Protein AF-A0A7S2R9B8-F1 (afdb_monomer_lite)

Radius of gyration: 25.57 Å; chains: 1; bounding box: 98×62×63 Å

Organism: NCBI:txid49252

pLDDT: mean 70.14, std 19.94, range [33.38, 93.38]

Structure (mmCIF, N/CA/C/O backbone):
data_AF-A0A7S2R9B8-F1
#
_entry.id   AF-A0A7S2R9B8-F1
#
loop_
_atom_site.group_PDB
_atom_site.id
_atom_site.type_symbol
_atom_site.label_atom_id
_atom_site.label_alt_id
_atom_site.label_comp_id
_atom_site.label_asym_id
_atom_site.label_entity_id
_atom_site.label_seq_id
_atom_site.pdbx_PDB_ins_code
_atom_site.Cartn_x
_atom_site.Cartn_y
_atom_site.Cartn_z
_atom_site.occupancy
_atom_site.B_iso_or_equiv
_atom_site.auth_seq_id
_atom_site.auth_comp_id
_atom_site.auth_asym_id
_atom_site.auth_atom_id
_atom_site.pdbx_PDB_model_num
ATOM 1 N N . GLU A 1 1 ? -7.872 -47.384 -46.052 1.00 33.97 1 GLU A N 1
ATOM 2 C CA . GLU A 1 1 ? -6.858 -47.941 -45.135 1.00 33.97 1 GLU A CA 1
ATOM 3 C C . GLU A 1 1 ? -5.910 -46.809 -44.780 1.00 33.97 1 GLU A C 1
ATOM 5 O O . GLU A 1 1 ? -5.347 -46.249 -45.705 1.00 33.97 1 GLU A O 1
ATOM 10 N N . GLU A 1 2 ? -5.714 -46.298 -43.572 1.00 36.88 2 GLU A N 1
ATOM 11 C CA . GLU A 1 2 ? -6.204 -46.476 -42.194 1.00 36.88 2 GLU A CA 1
ATOM 12 C C . GLU A 1 2 ? -5.616 -45.232 -41.459 1.00 36.88 2 GLU A C 1
ATOM 14 O O . GLU A 1 2 ? -4.462 -44.885 -41.742 1.00 36.88 2 GLU A O 1
ATOM 19 N N . PRO A 1 3 ? -6.343 -44.482 -40.609 1.00 44.16 3 PRO A N 1
ATOM 20 C CA . PRO A 1 3 ? -5.787 -43.308 -39.930 1.00 44.16 3 PRO A CA 1
ATOM 21 C C . PRO A 1 3 ? -4.974 -43.703 -38.684 1.00 44.16 3 PRO A C 1
ATOM 23 O O . PRO A 1 3 ? -5.484 -44.327 -37.761 1.00 44.16 3 PRO A O 1
ATOM 26 N N . SER A 1 4 ? -3.704 -43.290 -38.638 1.00 37.56 4 SER A N 1
ATOM 27 C CA . SER A 1 4 ? -2.789 -43.515 -37.509 1.00 37.56 4 SER A CA 1
ATOM 28 C C . SER A 1 4 ? -3.208 -42.713 -36.270 1.00 37.56 4 SER A C 1
ATOM 30 O O . SER A 1 4 ? -3.090 -41.486 -36.233 1.00 37.56 4 SER A O 1
ATOM 32 N N . ALA A 1 5 ? -3.697 -43.416 -35.249 1.00 40.72 5 ALA A N 1
ATOM 33 C CA . ALA A 1 5 ? -3.977 -42.880 -33.925 1.00 40.72 5 ALA A CA 1
ATOM 34 C C . ALA A 1 5 ? -2.685 -42.814 -33.091 1.00 40.72 5 ALA A C 1
ATOM 36 O O . ALA A 1 5 ? -2.194 -43.830 -32.600 1.00 40.72 5 ALA A O 1
ATOM 37 N N . LEU A 1 6 ? -2.148 -41.610 -32.885 1.00 37.75 6 LEU A N 1
ATOM 38 C CA . LEU A 1 6 ? -1.156 -41.355 -31.839 1.00 37.75 6 LEU A CA 1
ATOM 39 C C . LEU A 1 6 ? -1.891 -41.010 -30.540 1.00 37.75 6 LEU A C 1
ATOM 41 O O . LEU A 1 6 ? -2.314 -39.876 -30.324 1.00 37.75 6 LEU A O 1
ATOM 45 N N . ALA A 1 7 ? -2.059 -42.014 -29.682 1.00 39.62 7 ALA A N 1
ATOM 46 C CA . ALA A 1 7 ? -2.488 -41.824 -28.305 1.00 39.62 7 ALA A CA 1
ATOM 47 C C . ALA A 1 7 ? -1.345 -41.178 -27.504 1.00 39.62 7 ALA A C 1
ATOM 49 O O . ALA A 1 7 ? -0.361 -41.832 -27.158 1.00 39.62 7 ALA A O 1
ATOM 50 N N . THR A 1 8 ? -1.464 -39.882 -27.220 1.00 44.00 8 THR A N 1
ATOM 51 C CA . THR A 1 8 ? -0.590 -39.173 -26.279 1.00 44.00 8 THR A CA 1
ATOM 52 C C . THR A 1 8 ? -0.839 -39.719 -24.874 1.00 44.00 8 THR A C 1
ATOM 54 O O . THR A 1 8 ? -1.855 -39.410 -24.253 1.00 44.00 8 THR A O 1
ATOM 57 N N . ALA A 1 9 ? 0.080 -40.545 -24.371 1.00 49.44 9 ALA A N 1
ATOM 58 C CA . ALA A 1 9 ? 0.114 -40.924 -22.964 1.00 49.44 9 ALA A CA 1
ATOM 59 C C . ALA A 1 9 ? 0.357 -39.659 -22.123 1.00 49.44 9 ALA A C 1
ATOM 61 O O . ALA A 1 9 ? 1.429 -39.058 -22.188 1.00 49.44 9 ALA A O 1
ATOM 62 N N . LEU A 1 10 ? -0.667 -39.216 -21.392 1.00 48.12 10 LEU A N 1
ATOM 63 C CA . LEU A 1 10 ? -0.585 -38.072 -20.487 1.00 48.12 10 LEU A CA 1
ATOM 64 C C . LEU A 1 10 ? 0.164 -38.468 -19.208 1.00 48.12 10 LEU A C 1
ATOM 66 O O . LEU A 1 10 ? -0.043 -39.551 -18.664 1.00 48.12 10 LEU A O 1
ATOM 70 N N . ASP A 1 11 ? 1.034 -37.567 -18.755 1.00 52.72 11 ASP A N 1
ATOM 71 C CA . ASP A 1 11 ? 1.891 -37.699 -17.576 1.00 52.72 11 ASP A CA 1
ATOM 72 C C . ASP A 1 11 ? 1.055 -38.040 -16.318 1.00 52.72 11 ASP A C 1
ATOM 74 O O . ASP A 1 11 ? 0.075 -37.336 -16.038 1.00 52.72 11 ASP A O 1
ATOM 78 N N . PRO A 1 12 ? 1.390 -39.088 -15.536 1.00 51.16 12 PRO A N 1
ATOM 79 C CA . PRO A 1 12 ? 0.648 -39.461 -14.325 1.00 51.16 12 PRO A CA 1
ATOM 80 C C . PRO A 1 12 ? 0.517 -38.316 -13.307 1.00 51.16 12 PRO A C 1
ATOM 82 O O . PRO A 1 12 ? -0.433 -38.298 -12.524 1.00 51.16 12 PRO A O 1
ATOM 85 N N . TYR A 1 13 ? 1.410 -37.321 -13.349 1.00 43.97 13 TYR A N 1
ATOM 86 C CA . TYR A 1 13 ? 1.326 -36.127 -12.505 1.00 43.97 13 TYR A CA 1
ATOM 87 C C . TYR A 1 13 ? 0.184 -35.177 -12.913 1.00 43.97 13 TYR A C 1
ATOM 89 O O . TYR A 1 13 ? -0.480 -34.591 -12.057 1.00 43.97 13 TYR A O 1
ATOM 97 N N . LEU A 1 14 ? -0.100 -35.063 -14.216 1.00 49.91 14 LEU A N 1
ATOM 98 C CA . LEU A 1 14 ? -1.241 -34.297 -14.728 1.00 49.91 14 LEU A CA 1
ATOM 99 C C . LEU A 1 14 ? -2.567 -35.009 -14.456 1.00 49.91 14 LEU A C 1
ATOM 101 O O . LEU A 1 14 ? -3.568 -34.341 -14.202 1.00 49.91 14 LEU A O 1
ATOM 105 N N . LEU A 1 15 ? -2.579 -36.347 -14.463 1.00 52.44 15 LEU A N 1
ATOM 106 C CA . LEU A 1 15 ? -3.762 -37.115 -14.071 1.00 52.44 15 LEU A CA 1
ATOM 107 C C . LEU A 1 15 ? -4.088 -36.914 -12.587 1.00 52.44 15 LEU A C 1
ATOM 109 O O . LEU A 1 15 ? -5.237 -36.635 -12.261 1.00 52.44 15 LEU A O 1
ATOM 113 N N . ALA A 1 16 ? -3.077 -36.961 -11.714 1.00 51.00 16 ALA A N 1
ATOM 114 C CA . ALA A 1 16 ? -3.242 -36.707 -10.283 1.00 51.00 16 ALA A CA 1
ATOM 115 C C . ALA A 1 16 ? -3.701 -35.266 -9.995 1.00 51.00 16 ALA A C 1
ATOM 117 O O . ALA A 1 16 ? -4.571 -35.051 -9.154 1.00 51.00 16 ALA A O 1
ATOM 118 N N . ALA A 1 17 ? -3.180 -34.274 -10.728 1.00 47.19 17 ALA A N 1
ATOM 119 C CA . ALA A 1 17 ? -3.648 -32.890 -10.639 1.00 47.19 17 ALA A CA 1
ATOM 120 C C . ALA A 1 17 ? -5.097 -32.733 -11.139 1.00 47.19 17 ALA A C 1
ATOM 122 O O . ALA A 1 17 ? -5.887 -32.013 -10.528 1.00 47.19 17 ALA A O 1
ATOM 123 N N . ALA A 1 18 ? -5.471 -33.435 -12.214 1.00 50.72 18 ALA A N 1
ATOM 124 C CA . ALA A 1 18 ? -6.831 -33.426 -12.746 1.00 50.72 18 ALA A CA 1
ATOM 125 C C . ALA A 1 18 ? -7.829 -34.170 -11.842 1.00 50.72 18 ALA A C 1
ATOM 127 O O . ALA A 1 18 ? -8.978 -33.748 -11.741 1.00 50.72 18 ALA A O 1
ATOM 128 N N . GLU A 1 19 ? -7.418 -35.253 -11.180 1.00 48.41 19 GLU A N 1
ATOM 129 C CA . GLU A 1 19 ? -8.225 -35.951 -10.174 1.00 48.41 19 GLU A CA 1
ATOM 130 C C . GLU A 1 19 ? -8.352 -35.143 -8.888 1.00 48.41 19 GLU A C 1
ATOM 132 O O . GLU A 1 19 ? -9.447 -35.074 -8.340 1.00 48.41 19 GLU A O 1
ATOM 137 N N . TYR A 1 20 ? -7.291 -34.462 -8.446 1.00 42.34 20 TYR A N 1
ATOM 138 C CA . TYR A 1 20 ? -7.367 -33.527 -7.326 1.00 42.34 20 TYR A CA 1
ATOM 139 C C . TYR A 1 20 ? -8.340 -32.385 -7.634 1.00 42.34 20 TYR A C 1
ATOM 141 O O . TYR A 1 20 ? -9.259 -32.149 -6.856 1.00 42.34 20 TYR A O 1
ATOM 149 N N . ALA A 1 21 ? -8.221 -31.760 -8.811 1.00 47.19 21 ALA A N 1
ATOM 150 C CA . ALA A 1 21 ? -9.133 -30.709 -9.259 1.00 47.19 21 ALA A CA 1
ATOM 151 C C . ALA A 1 21 ? -10.590 -31.196 -9.355 1.00 47.19 21 ALA A C 1
ATOM 153 O O . ALA A 1 21 ? -11.501 -30.480 -8.947 1.00 47.19 21 ALA A O 1
ATOM 154 N N . ARG A 1 22 ? -10.826 -32.427 -9.836 1.00 48.78 22 ARG A N 1
ATOM 155 C CA . ARG A 1 22 ? -12.167 -33.041 -9.861 1.00 48.78 22 ARG A CA 1
ATOM 156 C C . ARG A 1 22 ? -12.680 -33.385 -8.463 1.00 48.78 22 ARG A C 1
ATOM 158 O O . ARG A 1 22 ? -13.858 -33.185 -8.196 1.00 48.78 22 ARG A O 1
ATOM 165 N N . SER A 1 23 ? -11.810 -33.851 -7.568 1.00 40.06 23 SER A N 1
ATOM 166 C CA . SER A 1 23 ? -12.153 -34.179 -6.181 1.00 40.06 23 SER A CA 1
ATOM 167 C C . SER A 1 23 ? -12.480 -32.934 -5.356 1.00 40.06 23 SER A C 1
ATOM 169 O O . SER A 1 23 ? -13.306 -33.019 -4.452 1.00 40.06 23 SER A O 1
ATOM 171 N N . THR A 1 24 ? -11.858 -31.788 -5.646 1.00 43.09 24 THR A N 1
ATOM 172 C CA . THR A 1 24 ? -12.173 -30.504 -5.001 1.00 43.09 24 THR A CA 1
ATOM 173 C C . THR A 1 24 ? -13.332 -29.766 -5.670 1.00 43.09 24 THR A C 1
ATOM 175 O O . THR A 1 24 ? -13.845 -28.812 -5.097 1.00 43.09 24 THR A O 1
ATOM 178 N N . ALA A 1 25 ? -13.766 -30.200 -6.859 1.00 40.97 25 ALA A N 1
ATOM 179 C CA . ALA A 1 25 ? -14.880 -29.614 -7.608 1.00 40.97 25 ALA A CA 1
ATOM 180 C C . ALA A 1 25 ? -16.252 -30.231 -7.265 1.00 40.97 25 ALA A C 1
ATOM 182 O O . ALA A 1 25 ? -17.217 -30.047 -8.009 1.00 40.97 25 ALA A O 1
ATOM 183 N N . HIS A 1 26 ? -16.374 -30.946 -6.142 1.00 37.81 26 HIS A N 1
ATOM 184 C CA . HIS A 1 26 ? -17.685 -31.272 -5.584 1.00 37.81 26 HIS A CA 1
ATOM 185 C C . HIS A 1 26 ? -18.292 -30.016 -4.946 1.00 37.81 26 HIS A C 1
ATOM 187 O O . HIS A 1 26 ? -18.062 -29.687 -3.785 1.00 37.81 26 HIS A O 1
ATOM 193 N N . PHE A 1 27 ? -19.058 -29.291 -5.760 1.00 42.03 27 PHE A N 1
ATOM 194 C CA . PHE A 1 27 ? -19.924 -28.203 -5.332 1.00 42.03 27 PHE A CA 1
ATOM 195 C C . PHE A 1 27 ? -21.157 -28.793 -4.628 1.00 42.03 27 PHE A C 1
ATOM 197 O O . PHE A 1 27 ? -22.172 -29.073 -5.261 1.00 42.03 27 PHE A O 1
ATOM 204 N N . ASP A 1 28 ? -21.079 -28.974 -3.308 1.00 49.19 28 ASP A N 1
ATOM 205 C CA . ASP A 1 28 ? -22.195 -29.439 -2.461 1.00 49.19 28 ASP A CA 1
ATOM 206 C C . ASP A 1 28 ? -23.286 -28.364 -2.242 1.00 49.19 28 ASP A C 1
ATOM 208 O O . ASP A 1 28 ? -24.078 -28.439 -1.301 1.00 49.19 28 ASP A O 1
ATOM 212 N N . GLY A 1 29 ? -23.332 -27.315 -3.075 1.00 49.03 29 GLY A N 1
ATOM 213 C CA . GLY A 1 29 ? -24.360 -26.265 -3.026 1.00 49.03 29 GLY A CA 1
ATOM 214 C C . GLY A 1 29 ? -24.472 -25.528 -1.687 1.00 49.03 29 GLY A C 1
ATOM 215 O O . GLY A 1 29 ? -25.411 -24.766 -1.473 1.00 49.0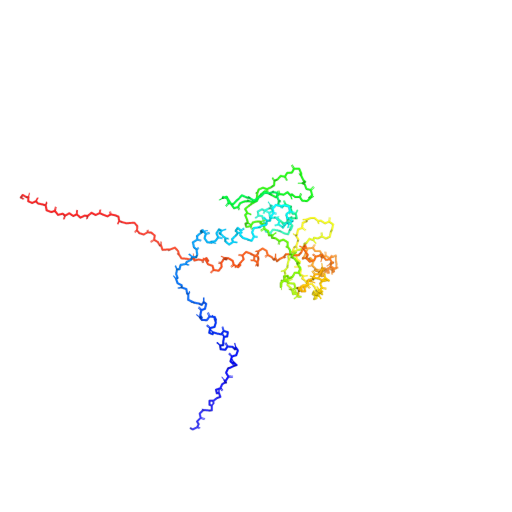3 29 GLY A O 1
ATOM 216 N N . THR A 1 30 ? -23.532 -25.741 -0.765 1.00 44.38 30 THR A N 1
ATOM 217 C CA . THR A 1 30 ? -23.515 -25.091 0.539 1.00 44.38 30 THR A CA 1
ATOM 218 C C . THR A 1 30 ? -22.378 -24.088 0.533 1.00 44.38 30 THR A C 1
ATOM 220 O O . THR A 1 30 ? -21.267 -24.377 0.977 1.00 44.38 30 THR A O 1
ATOM 223 N N . ALA A 1 31 ? -22.658 -22.890 0.015 1.00 43.59 31 ALA A N 1
ATOM 224 C CA . ALA A 1 31 ? -21.810 -21.736 0.272 1.00 43.59 31 ALA A CA 1
ATOM 225 C C . ALA A 1 31 ? -21.518 -21.696 1.787 1.00 43.59 31 ALA A C 1
ATOM 227 O O . ALA A 1 31 ? -22.459 -21.804 2.589 1.00 43.59 31 ALA A O 1
ATOM 228 N N . PRO A 1 32 ? -20.246 -21.610 2.219 1.00 45.34 32 PRO A N 1
ATOM 229 C CA . PRO A 1 32 ? -19.920 -21.613 3.634 1.00 45.34 32 PRO A CA 1
ATOM 230 C C . PRO A 1 32 ? -20.699 -20.490 4.311 1.00 45.34 32 PRO A C 1
ATOM 232 O O . PRO A 1 32 ? -20.679 -19.344 3.857 1.00 45.34 32 PRO A O 1
ATOM 235 N N . SER A 1 33 ? -21.413 -20.825 5.388 1.00 45.91 33 SER A N 1
ATOM 236 C CA . SER A 1 33 ? -22.281 -19.868 6.071 1.00 45.91 33 SER A CA 1
ATOM 237 C C . SER A 1 33 ? -21.512 -18.590 6.419 1.00 45.91 33 SER A C 1
ATOM 239 O O . SER A 1 33 ? -20.303 -18.625 6.678 1.00 45.91 33 SER A O 1
ATOM 241 N N . ALA A 1 34 ? -22.206 -17.450 6.482 1.00 50.09 34 ALA A N 1
ATOM 242 C CA . ALA A 1 34 ? -21.606 -16.167 6.861 1.00 50.09 34 ALA A CA 1
ATOM 243 C C . ALA A 1 34 ? -20.774 -16.259 8.157 1.00 50.09 34 ALA A C 1
ATOM 245 O O . ALA A 1 34 ? -19.791 -15.545 8.312 1.00 50.09 34 ALA A O 1
ATOM 246 N N . VAL A 1 35 ? -21.110 -17.200 9.049 1.00 44.41 35 VAL A N 1
ATOM 247 C CA . VAL A 1 35 ? -20.379 -17.520 10.282 1.00 44.41 35 VAL A CA 1
ATOM 248 C C . VAL A 1 35 ? -19.013 -18.169 10.011 1.00 44.41 35 VAL A C 1
ATOM 250 O O . VAL A 1 35 ? -18.031 -17.823 10.667 1.00 44.41 35 VAL A O 1
ATOM 253 N N . ILE A 1 36 ? -18.911 -19.083 9.041 1.00 44.97 36 ILE A N 1
ATOM 254 C CA . ILE A 1 36 ? -17.644 -19.711 8.629 1.00 44.97 36 ILE A CA 1
ATOM 255 C C . ILE A 1 36 ? -16.758 -18.690 7.902 1.00 44.97 36 ILE A C 1
ATOM 257 O O . ILE A 1 36 ? -15.561 -18.622 8.195 1.00 44.97 36 ILE A O 1
ATOM 261 N N . ARG A 1 37 ? -17.348 -17.838 7.046 1.00 49.44 37 ARG A N 1
ATOM 262 C CA . ARG A 1 37 ? -16.651 -16.699 6.416 1.00 49.44 37 ARG A CA 1
ATOM 263 C C . ARG A 1 37 ? -16.130 -15.713 7.477 1.00 49.44 37 ARG A C 1
ATOM 265 O O . ARG A 1 37 ? -14.934 -15.424 7.485 1.00 49.44 37 ARG A O 1
ATOM 272 N N . LYS A 1 38 ? -16.956 -15.335 8.468 1.00 48.34 38 LYS A N 1
ATOM 273 C CA . LYS A 1 38 ? -16.551 -14.539 9.653 1.00 48.34 38 LYS A CA 1
ATOM 274 C C . LYS A 1 38 ? -15.370 -15.165 10.399 1.00 48.34 38 LYS A C 1
ATOM 276 O O . LYS A 1 38 ? -14.432 -14.475 10.786 1.00 48.34 38 LYS A O 1
ATOM 281 N N . ARG A 1 39 ? -15.392 -16.490 10.582 1.00 45.03 39 ARG A N 1
ATOM 282 C CA . ARG A 1 39 ? -14.380 -17.234 11.350 1.00 45.03 39 ARG A CA 1
ATOM 283 C C . ARG A 1 39 ? -13.046 -17.397 10.615 1.00 45.03 39 ARG A C 1
ATOM 285 O O . ARG A 1 39 ? -12.018 -17.544 11.276 1.00 45.03 39 ARG A O 1
ATOM 292 N N . ARG A 1 40 ? -13.029 -17.401 9.276 1.00 48.59 40 ARG A N 1
ATOM 293 C CA . ARG A 1 40 ? -11.776 -17.353 8.496 1.00 48.59 40 ARG A CA 1
ATOM 294 C C . ARG A 1 40 ? -11.202 -15.937 8.468 1.00 48.59 40 ARG A C 1
ATOM 296 O O . ARG A 1 40 ? -10.020 -15.775 8.758 1.00 48.59 40 ARG A O 1
ATOM 303 N N . ARG A 1 41 ? -12.049 -14.922 8.268 1.00 53.84 41 ARG A N 1
ATOM 304 C CA . ARG A 1 41 ? -11.658 -13.502 8.306 1.00 53.84 41 ARG A CA 1
ATOM 305 C C . ARG A 1 41 ? -11.077 -13.097 9.662 1.00 53.84 41 ARG A C 1
ATOM 307 O O . ARG A 1 41 ? -10.028 -12.466 9.714 1.00 53.84 41 ARG A O 1
ATOM 314 N N . SER A 1 42 ? -11.657 -13.573 10.767 1.00 50.34 42 SER A N 1
ATOM 315 C CA . SER A 1 42 ? -11.132 -13.319 12.116 1.00 50.34 42 SER A CA 1
ATOM 316 C C . SER A 1 42 ? -9.795 -14.009 12.412 1.00 50.34 42 SER A C 1
ATOM 318 O O . SER A 1 42 ? -9.067 -13.565 13.294 1.00 50.34 42 SER A O 1
ATOM 320 N N . LYS A 1 43 ? -9.469 -15.116 11.729 1.00 47.41 43 LYS A N 1
ATOM 321 C CA . LYS A 1 43 ? -8.186 -15.822 11.914 1.00 47.41 43 LYS A CA 1
ATOM 322 C C . LYS A 1 43 ? -7.028 -15.112 11.214 1.00 47.41 43 LYS A C 1
ATOM 324 O O . LYS A 1 43 ? -5.899 -15.210 11.689 1.00 47.41 43 LYS A O 1
ATOM 329 N N . ASN A 1 44 ? -7.324 -14.385 10.140 1.00 58.78 44 ASN A N 1
ATOM 330 C CA . ASN A 1 44 ? -6.342 -13.634 9.360 1.00 58.78 44 ASN A CA 1
ATOM 331 C C . ASN A 1 44 ? -6.381 -12.128 9.666 1.00 58.78 44 ASN A C 1
ATOM 333 O O . ASN A 1 44 ? -5.629 -11.367 9.062 1.00 58.78 44 ASN A O 1
ATOM 337 N N . ALA A 1 45 ? -7.231 -11.716 10.610 1.00 67.75 45 ALA A N 1
ATOM 338 C CA . ALA A 1 45 ? -7.365 -10.347 11.070 1.00 67.75 45 ALA A CA 1
ATOM 339 C C . ALA A 1 45 ? -6.029 -9.798 11.590 1.00 67.75 45 ALA A C 1
ATOM 341 O O . ALA A 1 45 ? -5.349 -10.444 12.392 1.00 67.75 45 ALA A O 1
ATOM 342 N N . ALA A 1 46 ? -5.688 -8.582 11.159 1.00 77.12 46 ALA A N 1
ATOM 343 C CA . ALA A 1 46 ? -4.523 -7.865 11.659 1.00 77.12 46 ALA A CA 1
ATOM 344 C C . ALA A 1 46 ? -4.639 -7.629 13.174 1.00 77.12 46 ALA A C 1
ATOM 346 O O . ALA A 1 46 ? -5.720 -7.325 13.695 1.00 77.12 46 ALA A O 1
ATOM 347 N N . ARG A 1 47 ? -3.527 -7.805 13.891 1.00 80.81 47 ARG A N 1
ATOM 348 C CA . ARG A 1 47 ? -3.481 -7.649 15.350 1.00 80.81 47 ARG A CA 1
ATOM 349 C C . ARG A 1 47 ? -3.354 -6.170 15.731 1.00 80.81 47 ARG A C 1
ATOM 351 O O . ARG A 1 47 ? -2.758 -5.406 14.978 1.00 80.81 47 ARG A O 1
ATOM 358 N N . PRO A 1 48 ? -3.841 -5.754 16.914 1.00 84.50 48 PRO A N 1
ATOM 359 C CA . PRO A 1 48 ? -3.509 -4.440 17.456 1.00 84.50 48 PRO A CA 1
ATOM 360 C C . PRO A 1 48 ? -1.986 -4.249 17.539 1.00 84.50 48 PRO A C 1
ATOM 362 O O . PRO A 1 48 ? -1.278 -5.137 18.017 1.00 84.50 48 PRO A O 1
ATOM 365 N N . GLY A 1 49 ? -1.496 -3.108 17.062 1.00 84.56 49 GLY A N 1
ATOM 366 C CA . GLY A 1 49 ? -0.083 -2.762 16.919 1.00 84.56 49 GLY A CA 1
ATOM 367 C C . GLY A 1 49 ? 0.573 -3.235 15.617 1.00 84.56 49 GLY A C 1
ATOM 368 O O . GLY A 1 49 ? 1.750 -2.953 15.406 1.00 84.56 49 GLY A O 1
ATOM 369 N N . GLU A 1 50 ? -0.139 -3.961 14.751 1.00 89.19 50 GLU A N 1
ATOM 370 C CA . GLU A 1 50 ? 0.376 -4.380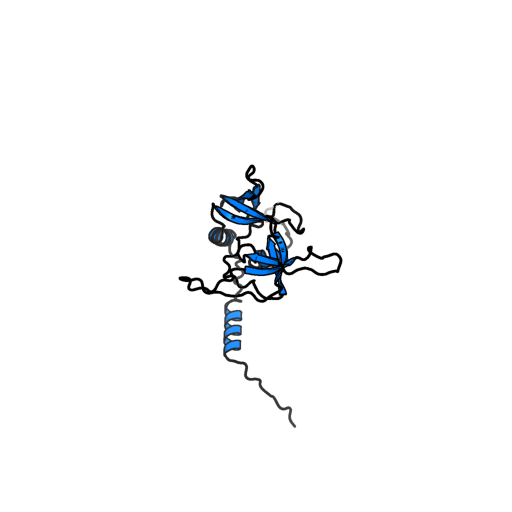 13.444 1.00 89.19 50 GLU A CA 1
ATOM 371 C C . GLU A 1 50 ? 0.245 -3.239 12.426 1.00 89.19 50 GLU A C 1
ATOM 373 O O . GLU A 1 50 ? -0.803 -2.596 12.333 1.00 89.19 50 GLU A O 1
ATOM 378 N N . GLN A 1 51 ? 1.307 -3.001 11.652 1.00 91.69 51 GLN A N 1
ATOM 379 C CA . GLN A 1 51 ? 1.251 -2.098 10.506 1.00 91.69 51 GLN A CA 1
ATOM 380 C C . GLN A 1 51 ? 0.503 -2.773 9.353 1.00 91.69 51 GLN A C 1
ATOM 382 O O . GLN A 1 51 ? 0.708 -3.953 9.054 1.00 91.69 51 GLN A O 1
ATOM 387 N N . VAL A 1 52 ? -0.360 -2.005 8.703 1.00 92.19 52 VAL A N 1
ATOM 388 C CA . VAL A 1 52 ? -1.259 -2.425 7.631 1.00 92.19 52 VAL A CA 1
ATOM 389 C C . VAL A 1 52 ? -1.317 -1.347 6.557 1.00 92.19 52 VAL A C 1
ATOM 391 O O . VAL A 1 52 ? -1.030 -0.178 6.810 1.00 92.19 52 VAL A O 1
ATOM 394 N N . ALA A 1 53 ? -1.721 -1.737 5.355 1.00 92.38 53 ALA A N 1
ATOM 395 C CA . ALA A 1 53 ? -2.149 -0.793 4.338 1.00 92.38 53 ALA A CA 1
ATOM 396 C C . ALA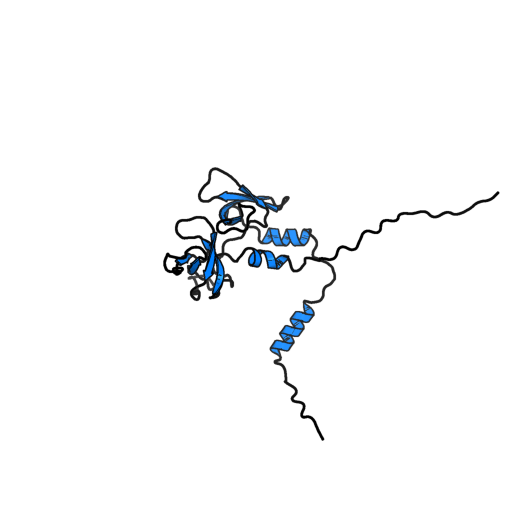 A 1 53 ? -3.653 -0.539 4.494 1.00 92.38 53 ALA A C 1
ATOM 398 O O . ALA A 1 53 ? -4.448 -1.482 4.526 1.00 92.38 53 ALA A O 1
ATOM 399 N N . ALA A 1 54 ? -4.042 0.727 4.592 1.00 91.50 54 ALA A N 1
ATOM 400 C CA . ALA A 1 54 ? -5.408 1.157 4.858 1.00 91.50 54 ALA A CA 1
ATOM 401 C C . ALA A 1 54 ? -5.944 2.035 3.720 1.00 91.50 54 ALA A C 1
ATOM 403 O O . ALA A 1 54 ? -5.324 3.036 3.367 1.00 91.50 54 ALA A O 1
ATOM 404 N N . LYS A 1 55 ? -7.110 1.692 3.160 1.00 89.38 55 LYS A N 1
ATOM 405 C CA . LYS A 1 55 ? -7.780 2.479 2.113 1.00 89.38 55 LYS A CA 1
ATOM 406 C C . LYS A 1 55 ? -8.630 3.586 2.737 1.00 89.38 55 LYS A C 1
ATOM 408 O O . LYS A 1 55 ? -9.712 3.313 3.264 1.00 89.38 55 LYS A O 1
ATOM 413 N N . VAL A 1 56 ? -8.146 4.827 2.678 1.00 83.62 56 VAL A N 1
ATOM 414 C CA . VAL A 1 56 ? -8.791 5.988 3.326 1.00 83.62 56 VAL A CA 1
ATOM 415 C C . VAL A 1 56 ? -9.723 6.735 2.375 1.00 83.62 56 VAL A C 1
ATOM 417 O O . VAL A 1 56 ? -10.747 7.273 2.803 1.00 83.62 56 VAL A O 1
ATOM 420 N N . THR A 1 57 ? -9.431 6.730 1.077 1.00 76.38 57 THR A N 1
ATOM 421 C CA . THR A 1 57 ? -10.304 7.326 0.061 1.00 76.38 57 THR A CA 1
ATOM 422 C C . THR A 1 57 ? -11.290 6.296 -0.494 1.00 76.38 57 THR A C 1
ATOM 424 O O . THR A 1 57 ? -11.069 5.084 -0.483 1.00 76.38 57 THR A O 1
ATOM 427 N N . ARG A 1 58 ? -12.432 6.780 -0.994 1.00 66.75 58 ARG A N 1
ATOM 428 C CA . ARG A 1 58 ? -13.396 5.930 -1.717 1.00 66.75 58 ARG A CA 1
ATOM 429 C C . ARG A 1 58 ? -12.998 5.696 -3.172 1.00 66.75 58 ARG A C 1
ATOM 431 O O . ARG A 1 58 ? -13.564 4.815 -3.813 1.00 66.75 58 ARG A O 1
ATOM 438 N N . THR A 1 59 ? -12.066 6.487 -3.689 1.00 68.69 59 THR A N 1
ATOM 439 C CA . THR A 1 59 ? -11.558 6.358 -5.050 1.00 68.69 59 THR A CA 1
ATOM 440 C C . THR A 1 59 ? -10.547 5.214 -5.135 1.00 68.69 59 THR A C 1
ATOM 442 O O . THR A 1 59 ? -10.039 4.729 -4.124 1.00 68.69 59 THR A O 1
ATOM 445 N N . ASP A 1 60 ? -10.318 4.703 -6.343 1.00 66.88 60 ASP A N 1
ATOM 446 C CA . ASP A 1 60 ? -9.270 3.705 -6.616 1.00 66.88 60 ASP A CA 1
ATOM 447 C C . ASP A 1 60 ? -8.020 4.366 -7.223 1.00 66.88 60 ASP A C 1
ATOM 449 O O . ASP A 1 60 ? -7.286 3.778 -8.014 1.00 66.88 60 ASP A O 1
ATOM 453 N N . GLU A 1 61 ? -7.808 5.636 -6.877 1.00 70.50 61 GLU A N 1
ATOM 454 C CA . GLU A 1 61 ? -6.698 6.444 -7.373 1.00 70.50 61 GLU A CA 1
ATOM 455 C C . GLU A 1 61 ? -5.370 6.024 -6.726 1.00 70.50 61 GLU A C 1
ATOM 457 O O . GLU A 1 61 ? -5.319 5.424 -5.644 1.00 70.50 61 GLU A O 1
ATOM 462 N N . ASN A 1 62 ? -4.269 6.355 -7.392 1.00 68.25 62 ASN A N 1
ATOM 463 C CA . ASN A 1 62 ? -2.911 6.211 -6.870 1.00 68.25 62 ASN A CA 1
ATOM 464 C C . ASN A 1 62 ? -2.795 7.000 -5.547 1.00 68.25 62 ASN A C 1
ATOM 466 O O . ASN A 1 62 ? -3.242 8.139 -5.473 1.00 68.25 62 ASN A O 1
ATOM 470 N N . GLY A 1 63 ? -2.233 6.399 -4.491 1.00 71.00 63 GLY A N 1
ATOM 471 C CA . GLY A 1 63 ? -2.142 7.046 -3.172 1.00 71.00 63 GLY A CA 1
ATOM 472 C C . GLY A 1 63 ? -3.399 6.933 -2.295 1.00 71.00 63 GLY A C 1
ATOM 473 O O . GLY A 1 63 ? -3.423 7.467 -1.194 1.00 71.00 63 GLY A O 1
ATOM 474 N N . SER A 1 64 ? -4.433 6.199 -2.725 1.00 83.88 64 SER A N 1
ATOM 475 C CA . SER A 1 64 ? -5.645 5.946 -1.913 1.00 83.88 64 SER A CA 1
ATOM 476 C C . SER A 1 64 ? -5.400 5.107 -0.651 1.00 83.88 64 SER A C 1
ATOM 478 O O . SER A 1 64 ? -6.231 5.064 0.264 1.00 83.88 64 SER A O 1
ATOM 480 N N . TRP A 1 65 ? -4.278 4.394 -0.631 1.00 90.31 65 TRP A N 1
ATOM 481 C CA . TRP A 1 65 ? -3.872 3.493 0.433 1.00 90.31 65 TRP A CA 1
ATOM 482 C C . TRP A 1 65 ? -2.712 4.113 1.202 1.00 90.31 65 TRP A C 1
ATOM 484 O O . TRP A 1 65 ? -1.730 4.526 0.591 1.00 90.31 65 TRP A O 1
ATOM 494 N N . ILE A 1 66 ? -2.803 4.125 2.526 1.00 91.62 66 ILE A N 1
ATOM 495 C CA . ILE A 1 66 ? -1.777 4.668 3.420 1.00 91.62 66 ILE A CA 1
ATOM 496 C C . ILE A 1 66 ? -1.236 3.587 4.349 1.00 91.62 66 ILE A C 1
ATOM 498 O O . ILE A 1 66 ? -1.887 2.566 4.591 1.00 91.62 66 ILE A O 1
ATOM 502 N N . LEU A 1 67 ? -0.045 3.817 4.878 1.00 92.75 67 LEU A N 1
ATOM 503 C CA . LEU A 1 67 ? 0.539 3.040 5.952 1.00 92.75 67 LEU A CA 1
ATOM 504 C C . LEU A 1 67 ? -0.124 3.459 7.260 1.00 92.75 67 LEU A C 1
ATOM 506 O O . LEU A 1 67 ? -0.098 4.623 7.647 1.00 92.75 67 LEU A O 1
ATOM 510 N N . ALA A 1 68 ? -0.750 2.497 7.922 1.00 92.69 68 ALA A N 1
ATOM 511 C CA . ALA A 1 68 ? -1.456 2.732 9.164 1.00 92.69 68 ALA A CA 1
ATOM 512 C C . ALA A 1 68 ? -1.141 1.631 10.175 1.00 92.69 68 ALA A C 1
ATOM 514 O O . ALA A 1 68 ? -0.822 0.497 9.823 1.00 92.69 68 ALA A O 1
ATOM 515 N N . SER A 1 69 ? -1.267 1.951 11.454 1.00 92.69 69 SER A N 1
ATOM 516 C CA . SER A 1 69 ? -1.174 0.996 12.552 1.00 92.69 69 SER A CA 1
ATOM 517 C C . SER A 1 69 ? -2.568 0.618 13.037 1.00 92.69 69 SER A C 1
ATOM 519 O O . SER A 1 69 ? -3.415 1.483 13.280 1.00 92.69 69 SER A O 1
ATOM 521 N N . VAL A 1 70 ? -2.832 -0.677 13.200 1.00 91.88 70 VAL A N 1
ATOM 522 C CA . VAL A 1 70 ? -4.098 -1.146 13.769 1.00 91.88 70 VAL A CA 1
ATOM 523 C C . VAL A 1 70 ? -4.125 -0.834 15.254 1.00 91.88 70 VAL A C 1
ATOM 525 O O . VAL A 1 70 ? -3.335 -1.372 16.021 1.00 91.88 70 VAL A O 1
ATOM 528 N N . GLN A 1 71 ? -5.088 -0.035 15.696 1.00 91.62 71 GLN A N 1
ATOM 529 C CA . GLN A 1 71 ? -5.267 0.252 17.117 1.00 91.62 71 GLN A CA 1
ATOM 530 C C . GLN A 1 71 ? -6.289 -0.681 17.752 1.00 91.62 71 GLN A C 1
ATOM 532 O O . GLN A 1 71 ? -6.106 -1.167 18.872 1.00 91.62 71 GLN A O 1
ATOM 537 N N . ARG A 1 72 ? -7.372 -0.981 17.030 1.00 86.69 72 ARG A N 1
ATOM 538 C CA . ARG A 1 72 ? -8.409 -1.890 17.519 1.00 86.69 72 ARG A CA 1
ATOM 539 C C . ARG A 1 72 ? -9.116 -2.597 16.374 1.00 86.69 72 ARG A C 1
ATOM 541 O O . ARG A 1 72 ? -9.359 -2.005 15.330 1.00 86.69 72 ARG A O 1
ATOM 548 N N . PHE A 1 73 ? -9.506 -3.846 16.607 1.00 84.44 73 PHE A N 1
ATOM 549 C CA . PHE A 1 73 ? -10.395 -4.597 15.726 1.00 84.44 73 PHE A CA 1
ATOM 550 C C . PHE A 1 73 ? -11.720 -4.881 16.437 1.00 84.44 73 PHE A C 1
ATOM 552 O O . PHE A 1 73 ? -11.728 -5.386 17.561 1.00 84.44 73 PHE A O 1
ATOM 559 N N . PHE A 1 74 ? -12.835 -4.570 15.779 1.00 84.00 74 PHE A N 1
ATOM 560 C CA . PHE A 1 74 ? -14.186 -4.863 16.246 1.00 84.00 74 PHE A CA 1
ATOM 561 C C . PHE A 1 74 ? -14.727 -6.063 15.472 1.00 84.00 74 PHE A C 1
ATOM 563 O O . PHE A 1 74 ? -15.173 -5.934 14.333 1.00 84.00 74 PHE A O 1
ATOM 570 N N . ALA A 1 75 ? -14.699 -7.239 16.099 1.00 76.56 75 ALA A N 1
ATOM 571 C CA . ALA A 1 75 ? -15.152 -8.484 15.476 1.00 76.56 75 ALA A CA 1
ATOM 572 C C . ALA A 1 75 ? -16.668 -8.507 15.194 1.00 76.56 75 ALA A C 1
ATOM 574 O O . ALA A 1 75 ? -17.120 -9.186 14.270 1.00 76.56 75 ALA A O 1
ATOM 575 N N . ASP A 1 76 ? -17.454 -7.754 15.968 1.00 78.12 76 ASP A N 1
ATOM 576 C CA . ASP A 1 76 ? -18.908 -7.699 15.809 1.00 78.12 76 ASP A CA 1
ATOM 577 C C . ASP A 1 76 ? -19.294 -7.041 14.481 1.00 78.12 76 ASP A C 1
ATOM 579 O O . ASP A 1 76 ? -20.081 -7.605 13.712 1.00 78.12 76 ASP A O 1
ATOM 583 N N . THR A 1 77 ? -18.674 -5.892 14.197 1.00 78.38 77 THR A N 1
ATOM 584 C CA . THR A 1 77 ? -18.924 -5.040 13.025 1.00 78.38 77 THR A CA 1
ATOM 585 C C . THR A 1 77 ? -17.947 -5.266 11.872 1.00 78.38 77 THR A C 1
ATOM 587 O O . THR A 1 77 ? -18.126 -4.662 10.822 1.00 78.38 77 THR A O 1
ATOM 590 N N . GLU A 1 78 ? -16.927 -6.111 12.051 1.00 79.88 78 GLU A N 1
ATOM 591 C CA . GLU A 1 78 ? -15.838 -6.332 11.084 1.00 79.88 78 GLU A CA 1
ATOM 592 C C . GLU A 1 78 ? -15.151 -5.023 10.653 1.00 79.88 78 GLU A C 1
ATOM 594 O O . GLU A 1 78 ? -14.834 -4.807 9.481 1.00 79.88 78 GLU A O 1
ATOM 599 N N . THR A 1 79 ? -14.930 -4.127 11.617 1.00 85.56 79 THR A N 1
ATOM 600 C CA . THR A 1 79 ? -14.271 -2.833 11.394 1.00 85.56 79 THR A CA 1
ATOM 601 C C . THR A 1 79 ? -12.977 -2.724 12.186 1.00 85.56 79 THR A C 1
ATOM 603 O O . THR A 1 79 ? -12.878 -3.231 13.303 1.00 85.56 79 THR A O 1
ATOM 606 N N . TYR A 1 80 ? -12.013 -1.995 11.642 1.00 88.31 80 TYR A N 1
ATOM 607 C CA . TYR A 1 80 ? -10.772 -1.618 12.302 1.00 88.31 80 TYR A CA 1
ATOM 608 C C . TYR A 1 80 ? -10.785 -0.134 12.645 1.00 88.31 80 TYR A C 1
ATOM 610 O O . TYR A 1 80 ? -11.208 0.677 11.826 1.00 88.31 80 TYR A O 1
ATOM 618 N N . ASP A 1 81 ? -10.280 0.212 13.825 1.00 91.06 81 ASP A N 1
ATOM 619 C CA . ASP A 1 81 ? -9.756 1.550 14.081 1.00 91.06 81 ASP A CA 1
ATOM 620 C C . ASP A 1 81 ? -8.259 1.500 13.778 1.00 91.06 81 ASP A C 1
ATOM 622 O O . ASP A 1 81 ? -7.503 0.785 14.448 1.00 91.06 81 ASP A O 1
ATOM 626 N N . VAL A 1 82 ? -7.853 2.226 12.743 1.00 92.00 82 VAL A N 1
ATOM 627 C CA . VAL A 1 82 ? -6.458 2.369 12.332 1.00 92.00 82 VAL A CA 1
ATOM 628 C C . VAL A 1 82 ? -5.991 3.798 12.585 1.00 92.00 82 VAL A C 1
ATOM 630 O O . VAL A 1 82 ? -6.788 4.735 12.572 1.00 92.00 82 VAL A O 1
ATOM 633 N N . GLN A 1 83 ? -4.704 3.962 12.841 1.00 93.38 83 GLN A N 1
ATOM 634 C CA . GLN A 1 83 ? -4.054 5.255 13.010 1.00 93.38 83 GLN A CA 1
ATOM 635 C C . GLN A 1 83 ? -3.056 5.447 11.873 1.00 93.38 83 GLN A C 1
ATOM 637 O O . GLN A 1 83 ? -2.248 4.554 11.632 1.00 93.38 83 GLN A O 1
ATOM 642 N N . ASP A 1 84 ? -3.131 6.582 11.189 1.00 90.50 84 ASP A N 1
ATOM 643 C CA . ASP A 1 84 ? -2.167 6.965 10.155 1.00 90.50 84 ASP A CA 1
ATOM 644 C C . ASP A 1 84 ? -0.761 7.124 10.766 1.00 90.50 84 ASP A C 1
ATOM 646 O O . ASP A 1 84 ? -0.621 7.533 11.923 1.00 90.50 84 ASP A O 1
ATOM 650 N N . GLU A 1 85 ? 0.273 6.772 10.004 1.00 90.00 85 GLU A N 1
ATOM 651 C CA . GLU A 1 85 ? 1.668 6.968 10.398 1.00 90.00 85 GLU A CA 1
ATOM 652 C C . GLU A 1 85 ? 2.079 8.453 10.361 1.00 90.00 85 GLU A C 1
ATOM 654 O O . GLU A 1 85 ? 2.877 8.871 11.202 1.00 90.00 85 GLU A O 1
ATOM 659 N N . ASP A 1 86 ? 1.472 9.267 9.484 1.00 87.06 86 ASP A N 1
ATOM 660 C CA . ASP A 1 86 ? 1.735 10.715 9.403 1.00 87.06 86 ASP A CA 1
ATOM 661 C C . ASP A 1 86 ? 0.825 11.555 10.326 1.00 87.06 86 ASP A C 1
ATOM 663 O O . ASP A 1 86 ? 1.296 12.496 10.971 1.00 87.06 86 ASP A O 1
ATOM 667 N N . ASP A 1 87 ? -0.471 11.225 10.439 1.00 86.94 87 ASP A N 1
ATOM 668 C CA . ASP A 1 87 ? -1.427 11.902 11.340 1.00 86.94 87 ASP A CA 1
ATOM 669 C C . ASP A 1 87 ? -1.850 10.998 12.510 1.00 86.94 87 ASP A C 1
ATOM 671 O O . ASP A 1 87 ? -2.921 10.385 12.529 1.00 86.94 87 ASP A O 1
ATOM 675 N N . THR A 1 88 ? -1.032 10.984 13.563 1.00 87.50 88 THR A N 1
ATOM 676 C CA . THR A 1 88 ? -1.333 10.228 14.791 1.00 87.50 88 THR A CA 1
ATOM 677 C C . THR A 1 88 ? -2.434 10.860 15.654 1.00 87.50 88 THR A C 1
ATOM 679 O O . THR A 1 88 ? -2.838 10.276 16.662 1.00 87.50 88 THR A O 1
ATOM 682 N N . SER A 1 89 ? -2.968 12.032 15.291 1.00 85.25 89 SER A N 1
ATOM 683 C CA . SER A 1 89 ? -3.987 12.712 16.102 1.00 85.25 89 SER A CA 1
ATOM 684 C C . SER A 1 89 ? -5.386 12.105 15.957 1.00 85.25 89 SER A C 1
ATOM 686 O O . SER A 1 89 ? -6.255 12.351 16.799 1.00 85.25 89 SER A O 1
ATOM 688 N N . LYS A 1 90 ? -5.615 11.300 14.911 1.00 85.06 90 LYS A N 1
ATOM 689 C CA . LYS A 1 90 ? -6.934 10.762 14.563 1.00 85.06 90 LYS A CA 1
ATOM 690 C C . LYS A 1 90 ? -6.907 9.253 14.373 1.00 85.06 90 LYS A C 1
ATOM 692 O O . LYS A 1 90 ? -5.957 8.671 13.864 1.00 85.06 90 LYS A O 1
ATOM 697 N N . LEU A 1 91 ? -8.020 8.637 14.756 1.00 89.38 91 LEU A N 1
ATOM 698 C CA . LEU A 1 91 ? -8.334 7.249 14.445 1.00 89.38 91 LEU A CA 1
ATOM 699 C C . LEU A 1 91 ? -9.312 7.228 13.275 1.00 89.38 91 LEU A C 1
ATOM 701 O O . LEU A 1 91 ? -10.339 7.910 13.302 1.00 89.38 91 LEU A O 1
ATOM 705 N N . ILE A 1 92 ? -9.002 6.427 12.265 1.00 88.81 92 ILE A N 1
ATOM 706 C CA . ILE A 1 92 ? -9.831 6.224 11.084 1.00 88.81 92 ILE A CA 1
ATOM 707 C C . ILE A 1 92 ? -10.507 4.865 11.229 1.00 88.81 92 ILE A C 1
ATOM 709 O O . ILE A 1 92 ? -9.842 3.839 11.374 1.00 88.81 92 ILE A O 1
ATOM 713 N N . ARG A 1 93 ? -11.842 4.850 11.187 1.00 88.94 93 ARG A N 1
ATOM 714 C CA . ARG A 1 93 ? -12.609 3.605 11.208 1.00 88.94 93 ARG A CA 1
ATOM 715 C C . ARG A 1 93 ? -12.828 3.096 9.791 1.00 88.94 93 ARG A C 1
ATOM 717 O O . ARG A 1 93 ? -13.506 3.753 9.003 1.00 88.94 93 ARG A O 1
ATOM 724 N N . LEU A 1 94 ? -12.309 1.910 9.494 1.00 88.12 94 LEU A N 1
ATOM 725 C CA . LEU A 1 94 ? -12.393 1.280 8.178 1.00 88.12 94 LEU A CA 1
ATOM 726 C C . LEU A 1 94 ? -13.024 -0.116 8.262 1.00 88.12 94 LEU A C 1
ATOM 728 O O . LEU A 1 94 ? -12.840 -0.817 9.259 1.00 88.12 94 LEU A O 1
ATOM 732 N N . PRO A 1 95 ? -13.775 -0.549 7.235 1.00 85.38 95 PRO A N 1
ATOM 733 C CA . PRO A 1 95 ? -14.205 -1.939 7.132 1.00 85.38 95 PRO A CA 1
ATOM 734 C C . PRO A 1 95 ? -12.998 -2.853 6.890 1.00 85.38 95 PRO A C 1
ATOM 736 O O . PRO A 1 95 ? -11.983 -2.423 6.344 1.00 85.38 95 PRO A O 1
ATOM 739 N N . TRP A 1 96 ? -13.117 -4.133 7.242 1.00 81.00 96 TRP A N 1
ATOM 740 C CA . TRP A 1 96 ? -12.049 -5.119 7.034 1.00 81.00 96 TRP A CA 1
ATOM 741 C C . TRP A 1 96 ? -11.563 -5.199 5.570 1.00 81.00 96 TRP A C 1
ATOM 743 O O . TRP A 1 96 ? -10.367 -5.325 5.341 1.00 81.00 96 TRP A O 1
ATOM 753 N N . ASN A 1 97 ? -12.458 -5.003 4.590 1.00 82.12 97 ASN A N 1
ATOM 754 C CA . ASN A 1 97 ? -12.147 -4.936 3.150 1.00 82.12 97 ASN A CA 1
ATOM 755 C C . ASN A 1 97 ? -11.258 -3.756 2.731 1.00 82.12 97 ASN A C 1
ATOM 757 O O . ASN A 1 97 ? -10.856 -3.654 1.579 1.00 82.12 97 ASN A O 1
ATOM 761 N N . HIS A 1 98 ? -11.009 -2.799 3.618 1.00 84.88 98 HIS A N 1
ATOM 762 C CA . HIS A 1 98 ? -10.150 -1.646 3.349 1.00 84.88 98 HIS A CA 1
ATOM 763 C C . HIS A 1 98 ? -8.823 -1.751 4.103 1.00 84.88 98 HIS A C 1
ATOM 765 O O . HIS A 1 98 ? -8.093 -0.768 4.193 1.00 84.88 98 HIS A O 1
ATOM 771 N N . VAL A 1 99 ? -8.516 -2.921 4.666 1.00 86.44 99 VAL A N 1
ATOM 772 C CA . VAL A 1 99 ? -7.302 -3.165 5.440 1.00 86.44 99 VAL A CA 1
ATOM 773 C C . VAL A 1 99 ? -6.592 -4.386 4.870 1.00 86.44 99 VAL A C 1
ATOM 775 O O . VAL A 1 99 ? -7.114 -5.499 4.901 1.00 86.44 99 VAL A O 1
ATOM 778 N N . MET A 1 100 ? -5.380 -4.177 4.366 1.00 87.50 100 MET A N 1
ATOM 779 C CA . MET A 1 100 ? -4.506 -5.242 3.885 1.00 87.50 100 MET A CA 1
ATOM 780 C C . MET A 1 100 ? -3.312 -5.384 4.816 1.00 87.50 100 MET A C 1
ATOM 782 O O . MET A 1 100 ? -2.712 -4.395 5.244 1.00 87.50 100 MET A O 1
ATOM 786 N N . ARG A 1 101 ? -2.949 -6.622 5.141 1.00 87.06 101 ARG A N 1
ATOM 787 C CA . ARG A 1 101 ? -1.752 -6.877 5.943 1.00 87.06 101 ARG A CA 1
ATOM 788 C C . ARG A 1 101 ? -0.510 -6.640 5.099 1.00 87.06 101 ARG A C 1
ATOM 790 O O . ARG A 1 101 ? -0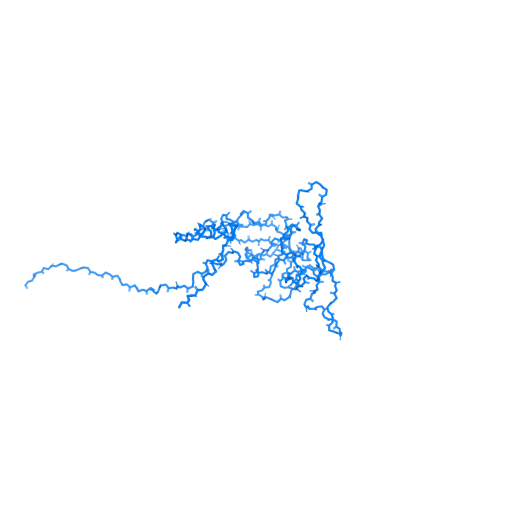.494 -6.934 3.906 1.00 87.06 101 ARG A O 1
ATOM 797 N N . LEU A 1 102 ? 0.517 -6.086 5.734 1.00 87.19 102 LEU A N 1
ATOM 798 C CA . LEU A 1 102 ? 1.805 -5.891 5.086 1.00 87.19 102 LEU A CA 1
ATOM 799 C C . LEU A 1 102 ? 2.499 -7.218 4.841 1.00 87.19 102 LEU A C 1
ATOM 801 O O . LEU A 1 102 ? 2.338 -8.171 5.610 1.00 87.19 102 LEU A O 1
ATOM 805 N N . SER A 1 103 ? 3.320 -7.242 3.796 1.00 79.50 103 SER A N 1
ATOM 806 C CA . SER A 1 103 ? 3.989 -8.470 3.430 1.00 79.50 103 SER A CA 1
ATOM 807 C C . SER A 1 103 ? 4.991 -8.902 4.494 1.00 79.50 103 SER A C 1
ATOM 809 O O . SER A 1 103 ? 5.753 -8.109 5.058 1.00 79.50 103 SER A O 1
ATOM 811 N N . THR A 1 104 ? 5.051 -10.205 4.732 1.00 73.25 104 THR A N 1
ATOM 812 C CA . THR A 1 104 ? 6.112 -10.804 5.556 1.00 73.25 104 THR A CA 1
ATOM 813 C C . THR A 1 104 ? 7.406 -11.047 4.774 1.00 73.25 104 THR A C 1
ATOM 815 O O . THR A 1 104 ? 8.397 -11.502 5.348 1.00 73.25 104 THR A O 1
ATOM 818 N N . GLY A 1 105 ? 7.424 -10.745 3.470 1.00 67.00 105 GLY A N 1
ATOM 819 C CA . GLY A 1 105 ? 8.566 -10.986 2.589 1.00 67.00 105 GLY A CA 1
ATOM 820 C C . GLY A 1 105 ? 8.706 -12.445 2.141 1.00 67.00 105 GLY A C 1
ATOM 821 O O . GLY A 1 105 ? 9.563 -12.733 1.313 1.00 67.00 105 GLY A O 1
ATOM 822 N N . ALA A 1 106 ? 7.875 -13.358 2.650 1.00 63.84 106 ALA A N 1
ATOM 823 C CA . ALA A 1 106 ? 7.817 -14.763 2.236 1.00 63.84 106 ALA A CA 1
ATOM 824 C C . ALA A 1 106 ? 6.715 -15.035 1.192 1.00 63.84 106 ALA A C 1
ATOM 826 O O . ALA A 1 106 ? 6.428 -16.183 0.863 1.00 63.84 106 ALA A O 1
ATOM 827 N N . GLU A 1 107 ? 6.059 -13.982 0.710 1.00 66.50 107 GLU A N 1
ATOM 828 C CA . GLU A 1 107 ? 4.879 -14.082 -0.141 1.00 66.50 107 GLU A CA 1
ATOM 829 C C . GLU A 1 107 ? 5.262 -14.299 -1.605 1.00 66.50 107 GLU A C 1
ATOM 831 O O . GLU A 1 107 ? 6.223 -13.725 -2.111 1.00 66.50 107 GLU A O 1
ATOM 836 N N . GLY A 1 108 ? 4.502 -15.143 -2.303 1.00 58.34 108 GLY A N 1
ATOM 837 C CA . GLY A 1 108 ? 4.769 -15.502 -3.698 1.00 58.34 108 GLY A CA 1
ATOM 838 C C . GLY A 1 108 ? 4.469 -14.395 -4.714 1.00 58.34 108 GLY A C 1
ATOM 839 O O . GLY A 1 108 ? 4.691 -14.597 -5.897 1.00 58.34 108 GLY A O 1
ATOM 840 N N . CYS A 1 109 ? 3.983 -13.223 -4.295 1.00 61.72 109 CYS A N 1
ATOM 841 C CA . CYS A 1 109 ? 3.556 -12.146 -5.199 1.00 61.72 109 CYS A CA 1
ATOM 842 C C . CYS A 1 109 ? 4.711 -11.301 -5.775 1.00 61.72 109 CYS A C 1
ATOM 844 O O . CYS A 1 109 ? 4.477 -10.298 -6.451 1.00 61.72 109 CYS A O 1
ATOM 846 N N . PHE A 1 110 ? 5.964 -11.687 -5.527 1.00 74.25 110 PHE A N 1
ATOM 847 C CA . PHE A 1 110 ? 7.150 -10.898 -5.860 1.00 74.25 110 PHE A CA 1
ATOM 848 C C . PHE A 1 110 ? 7.763 -11.202 -7.229 1.00 74.25 110 PHE A C 1
ATOM 850 O O . PHE A 1 110 ? 8.946 -10.953 -7.434 1.00 74.25 110 PHE A O 1
ATOM 857 N N . ASP A 1 111 ? 7.009 -11.722 -8.190 1.00 79.12 111 ASP A N 1
ATOM 858 C CA . ASP A 1 111 ? 7.569 -12.029 -9.505 1.00 79.12 111 ASP A CA 1
ATOM 859 C C . ASP A 1 111 ? 7.926 -10.784 -10.327 1.00 79.12 111 ASP A C 1
ATOM 861 O O . ASP A 1 111 ? 7.349 -9.702 -10.198 1.00 79.12 111 ASP A O 1
ATOM 865 N N . LYS A 1 112 ? 8.921 -10.939 -11.206 1.00 84.19 112 LYS A N 1
ATOM 866 C CA . LYS A 1 112 ? 9.313 -9.886 -12.147 1.00 84.19 112 LYS A CA 1
ATOM 867 C C . LYS A 1 112 ? 8.129 -9.572 -13.068 1.00 84.19 112 LYS A C 1
ATOM 869 O O . LYS A 1 112 ? 7.477 -10.484 -13.560 1.00 84.19 112 LYS A O 1
ATOM 874 N N . ASN A 1 113 ? 7.920 -8.289 -13.358 1.00 86.69 113 ASN A N 1
ATOM 875 C CA . ASN A 1 113 ? 6.822 -7.765 -14.173 1.00 86.69 113 ASN A CA 1
ATOM 876 C C . ASN A 1 113 ? 5.426 -7.885 -13.531 1.00 86.69 113 ASN A C 1
ATOM 878 O O . ASN A 1 113 ? 4.438 -7.545 -14.181 1.00 86.69 113 ASN A O 1
ATOM 882 N N . THR A 1 114 ? 5.336 -8.272 -12.257 1.00 87.19 114 THR A N 1
ATOM 883 C CA . THR A 1 114 ? 4.076 -8.267 -11.508 1.00 87.19 114 THR A CA 1
ATOM 884 C C . THR A 1 114 ? 3.700 -6.854 -11.078 1.00 87.19 114 THR A C 1
ATOM 886 O O . THR A 1 114 ? 4.555 -6.065 -10.658 1.00 87.19 114 THR A O 1
ATOM 889 N N . LYS A 1 115 ? 2.407 -6.531 -11.194 1.00 89.38 115 LYS A N 1
ATOM 890 C CA . LYS A 1 115 ? 1.833 -5.279 -10.693 1.00 89.38 115 LYS A CA 1
ATOM 891 C C . LYS A 1 115 ? 1.551 -5.408 -9.202 1.00 89.38 115 LYS A C 1
ATOM 893 O O . LYS A 1 115 ? 0.899 -6.355 -8.770 1.00 89.38 115 LYS A O 1
ATOM 898 N N . VAL A 1 116 ? 2.027 -4.441 -8.440 1.00 90.19 116 VAL A N 1
ATOM 899 C CA . VAL A 1 116 ? 1.954 -4.395 -6.979 1.00 90.19 116 VAL A CA 1
ATOM 900 C C . VAL A 1 116 ? 1.638 -2.970 -6.534 1.00 90.19 116 VAL A C 1
ATOM 902 O O . VAL A 1 116 ? 1.703 -2.029 -7.328 1.00 90.19 116 VAL A O 1
ATOM 905 N N . MET A 1 117 ? 1.308 -2.791 -5.261 1.00 90.62 117 MET A N 1
ATOM 906 C CA . MET A 1 117 ? 1.362 -1.484 -4.616 1.00 90.62 117 MET A CA 1
ATOM 907 C C . MET A 1 117 ? 2.578 -1.425 -3.701 1.00 90.62 117 MET A C 1
ATOM 909 O O . MET A 1 117 ? 2.885 -2.387 -3.001 1.00 90.62 117 MET A O 1
ATOM 913 N N . ALA A 1 118 ? 3.285 -0.304 -3.713 1.00 91.94 118 ALA A N 1
ATOM 914 C CA . ALA A 1 118 ? 4.483 -0.111 -2.914 1.00 91.94 118 ALA A CA 1
ATOM 915 C C . ALA A 1 118 ? 4.503 1.289 -2.303 1.00 91.94 118 ALA A C 1
ATOM 917 O O . ALA A 1 118 ? 3.991 2.233 -2.906 1.00 91.94 118 ALA A O 1
ATOM 918 N N . ILE A 1 119 ? 5.120 1.428 -1.131 1.00 91.50 119 ILE A N 1
ATOM 919 C CA . ILE A 1 119 ? 5.379 2.749 -0.553 1.00 91.50 119 ILE A CA 1
ATOM 920 C C . ILE A 1 119 ? 6.405 3.492 -1.408 1.00 91.50 119 ILE A C 1
ATOM 922 O O . ILE A 1 119 ? 7.477 2.960 -1.719 1.00 91.50 119 ILE A O 1
ATOM 926 N N . PHE A 1 120 ? 6.076 4.728 -1.780 1.00 88.12 120 PHE A N 1
ATOM 927 C CA . PHE A 1 120 ? 7.028 5.617 -2.435 1.00 88.12 120 PHE A CA 1
ATOM 928 C C . PHE A 1 120 ? 8.061 6.096 -1.402 1.00 88.12 120 PHE A C 1
ATOM 930 O O . PHE A 1 120 ? 7.673 6.414 -0.274 1.00 88.12 120 PHE A O 1
ATOM 937 N N . PRO A 1 121 ? 9.371 6.125 -1.722 1.00 84.62 121 PRO A N 1
ATOM 938 C CA . PRO A 1 121 ? 10.389 6.530 -0.754 1.00 84.62 121 PRO A CA 1
ATOM 939 C C . PRO A 1 121 ? 10.075 7.884 -0.116 1.00 84.62 121 PRO A C 1
ATOM 941 O O . PRO A 1 121 ? 9.659 8.796 -0.815 1.00 84.62 121 PRO A O 1
ATOM 944 N N . GLU A 1 122 ? 10.296 8.006 1.194 1.00 82.12 122 GLU A N 1
ATOM 945 C CA . GLU A 1 122 ? 10.016 9.235 1.964 1.00 82.12 122 GLU A CA 1
ATOM 946 C C . GLU A 1 122 ? 8.524 9.595 2.090 1.00 82.12 122 GLU A C 1
ATOM 948 O O . GLU A 1 122 ? 8.189 10.685 2.540 1.00 82.12 122 GLU A O 1
ATOM 953 N N . THR A 1 123 ? 7.623 8.670 1.755 1.00 88.88 123 THR A N 1
ATOM 954 C CA . THR A 1 123 ? 6.178 8.820 1.975 1.00 88.88 123 THR A CA 1
ATOM 955 C C . THR A 1 123 ? 5.633 7.662 2.804 1.00 88.88 123 THR A C 1
ATOM 957 O O . THR A 1 123 ? 6.284 6.629 2.962 1.00 88.88 123 THR A O 1
ATOM 960 N N . THR A 1 124 ? 4.408 7.816 3.294 1.00 89.44 124 THR A N 1
ATOM 961 C CA . THR A 1 124 ? 3.627 6.764 3.965 1.00 89.44 124 THR A CA 1
ATOM 962 C C . THR A 1 124 ? 2.488 6.246 3.083 1.00 89.44 124 THR A C 1
ATOM 964 O O . THR A 1 124 ? 1.660 5.459 3.525 1.00 89.44 124 THR A O 1
ATOM 967 N N . SER A 1 125 ? 2.421 6.670 1.820 1.00 90.31 125 SER A N 1
ATOM 968 C CA . SER A 1 125 ? 1.342 6.315 0.897 1.00 90.31 125 SER A CA 1
ATOM 969 C C . SER A 1 125 ? 1.779 5.231 -0.085 1.00 90.31 125 SER A C 1
ATOM 971 O O . SER A 1 125 ? 2.930 5.173 -0.523 1.00 90.31 125 SER A O 1
ATOM 973 N N . PHE A 1 126 ? 0.845 4.356 -0.445 1.00 90.94 126 PHE A N 1
ATOM 974 C CA . PHE A 1 126 ? 1.064 3.272 -1.390 1.00 90.94 126 PHE A CA 1
ATOM 975 C C . PHE A 1 126 ? 0.648 3.684 -2.801 1.00 90.94 126 PHE A C 1
ATOM 977 O O . PHE A 1 126 ? -0.486 4.098 -3.062 1.00 90.94 126 PHE A O 1
ATOM 984 N N . TYR A 1 127 ? 1.558 3.458 -3.740 1.00 91.19 127 TYR A N 1
ATOM 985 C CA . TYR A 1 127 ? 1.394 3.775 -5.150 1.00 91.19 127 TYR A CA 1
ATOM 986 C C . TYR A 1 127 ? 1.515 2.519 -5.998 1.00 91.19 127 TYR A C 1
ATOM 988 O O . TYR A 1 127 ? 2.190 1.552 -5.636 1.00 91.19 127 TYR A O 1
ATOM 996 N N . ARG A 1 128 ? 0.852 2.538 -7.153 1.00 90.69 128 ARG A N 1
ATOM 997 C CA . ARG A 1 128 ? 0.914 1.447 -8.125 1.00 90.69 128 ARG A CA 1
ATOM 998 C C . ARG A 1 128 ? 2.322 1.370 -8.702 1.00 90.69 128 ARG A C 1
ATOM 1000 O O . ARG A 1 128 ? 2.896 2.376 -9.125 1.00 90.69 128 ARG A O 1
ATOM 1007 N N . ALA A 1 129 ? 2.876 0.168 -8.700 1.00 91.38 129 ALA A N 1
ATOM 1008 C CA . ALA A 1 129 ? 4.225 -0.090 -9.156 1.00 91.38 129 ALA A CA 1
ATOM 1009 C C . ALA A 1 129 ? 4.328 -1.450 -9.850 1.00 91.38 129 ALA A C 1
ATOM 1011 O O . ALA A 1 129 ? 3.504 -2.347 -9.668 1.00 91.38 129 ALA A O 1
ATOM 1012 N N . VAL A 1 130 ? 5.380 -1.616 -10.642 1.00 91.31 130 VAL A N 1
ATOM 1013 C CA . VAL A 1 130 ? 5.709 -2.866 -11.323 1.00 91.31 130 VAL A CA 1
ATOM 1014 C C . VAL A 1 130 ? 7.070 -3.345 -10.847 1.00 91.31 130 VAL A C 1
ATOM 1016 O O . VAL A 1 130 ? 8.047 -2.590 -10.851 1.00 91.31 130 VAL A O 1
ATOM 1019 N N . VAL A 1 131 ? 7.158 -4.618 -10.466 1.00 90.62 131 VAL A N 1
ATOM 1020 C CA . VAL A 1 131 ? 8.425 -5.246 -10.078 1.00 90.62 131 VAL A CA 1
ATOM 1021 C C . VAL A 1 131 ? 9.354 -5.286 -11.291 1.00 90.62 131 VAL A C 1
ATOM 1023 O O . VAL A 1 131 ? 9.112 -5.989 -12.272 1.00 90.62 131 VAL A O 1
ATOM 1026 N N . SER A 1 132 ? 10.440 -4.514 -11.248 1.00 89.50 132 SER A N 1
ATOM 1027 C CA . SER A 1 132 ? 11.334 -4.350 -12.395 1.00 89.50 132 SER A CA 1
ATOM 1028 C C . SER A 1 132 ? 12.457 -5.381 -12.434 1.00 89.50 132 SER A C 1
ATOM 1030 O O . SER A 1 132 ? 12.925 -5.716 -13.526 1.00 89.50 132 SER A O 1
ATOM 1032 N N . LYS A 1 133 ? 12.937 -5.850 -11.277 1.00 86.50 133 LYS A N 1
ATOM 1033 C CA . LYS A 1 133 ? 13.989 -6.875 -11.189 1.00 86.50 133 LYS A CA 1
ATOM 1034 C C . LYS A 1 133 ? 13.510 -8.060 -10.370 1.00 86.50 133 LYS A C 1
ATOM 1036 O O . LYS A 1 133 ? 12.654 -7.912 -9.508 1.00 86.50 133 LYS A O 1
ATOM 1041 N N . GLN A 1 134 ? 14.097 -9.220 -10.642 1.00 82.56 134 GLN A N 1
ATOM 1042 C CA . GLN A 1 134 ? 13.770 -10.443 -9.924 1.00 82.56 134 GLN A CA 1
ATOM 1043 C C . GLN A 1 134 ? 14.133 -10.296 -8.436 1.00 82.56 134 GLN A C 1
ATOM 1045 O O . GLN A 1 134 ? 15.229 -9.809 -8.131 1.00 82.56 134 GLN A O 1
ATOM 1050 N N . PRO A 1 135 ? 13.230 -10.674 -7.515 1.00 82.25 135 PRO A N 1
ATOM 1051 C CA . PRO A 1 135 ? 13.474 -10.563 -6.087 1.00 82.25 135 PRO A CA 1
ATOM 1052 C C . PRO A 1 135 ? 14.629 -11.470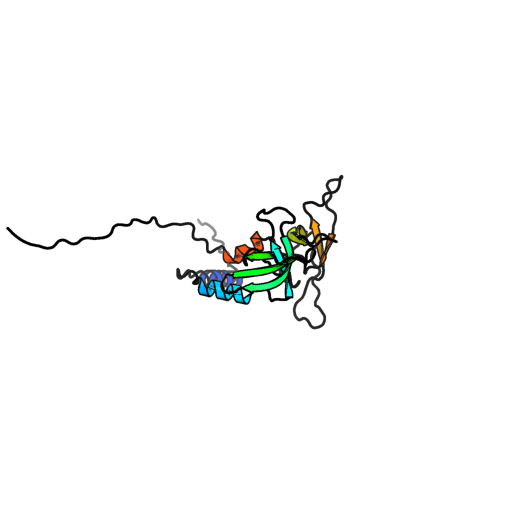 -5.671 1.00 82.25 135 PRO A C 1
ATOM 1054 O O . PRO A 1 135 ? 14.780 -12.597 -6.148 1.00 82.25 135 PRO A O 1
ATOM 1057 N N . VAL A 1 136 ? 15.443 -10.983 -4.737 1.00 80.50 136 VAL A N 1
ATOM 1058 C CA . VAL A 1 136 ? 16.533 -11.772 -4.165 1.00 80.50 136 VAL A CA 1
ATOM 1059 C C . VAL A 1 136 ? 16.028 -12.446 -2.898 1.00 80.50 136 VAL A C 1
ATOM 1061 O O . VAL A 1 136 ? 15.974 -11.835 -1.830 1.00 80.50 136 VAL A O 1
ATOM 1064 N N . TRP A 1 137 ? 15.681 -13.721 -3.027 1.00 80.12 137 TRP A N 1
ATOM 1065 C CA . TRP A 1 137 ? 15.292 -14.568 -1.909 1.00 80.12 137 TRP A CA 1
ATOM 1066 C C . TRP A 1 137 ? 16.507 -14.879 -1.035 1.00 80.12 137 TRP A C 1
ATOM 1068 O O . TRP A 1 137 ? 17.542 -15.353 -1.510 1.00 80.12 137 TRP A O 1
ATOM 1078 N N . ARG A 1 138 ? 16.403 -14.580 0.259 1.00 77.31 138 ARG A N 1
ATOM 1079 C CA . ARG A 1 138 ? 17.452 -14.827 1.249 1.00 77.31 138 ARG A CA 1
ATOM 1080 C C . ARG A 1 138 ? 16.873 -15.633 2.399 1.00 77.31 138 ARG A C 1
ATOM 1082 O O . ARG A 1 138 ? 15.842 -15.274 2.958 1.00 77.31 138 ARG A O 1
ATOM 1089 N N . LEU A 1 139 ? 17.566 -16.694 2.791 1.00 76.50 139 LEU A N 1
ATOM 1090 C CA . LEU A 1 139 ? 17.257 -17.392 4.032 1.00 76.50 139 LEU A CA 1
ATOM 1091 C C . LEU A 1 139 ? 17.805 -16.557 5.193 1.00 76.50 139 LEU A C 1
ATOM 1093 O O . LEU A 1 139 ? 19.015 -16.331 5.278 1.00 76.50 139 LEU A O 1
ATOM 1097 N N . ALA A 1 140 ? 16.926 -16.027 6.044 1.00 68.62 140 ALA A N 1
ATOM 1098 C CA . ALA A 1 140 ? 17.376 -15.314 7.233 1.00 68.62 140 ALA A CA 1
ATOM 1099 C C . ALA A 1 140 ? 18.000 -16.309 8.231 1.00 68.62 140 ALA A C 1
ATOM 1101 O O . ALA A 1 140 ? 17.499 -17.429 8.351 1.00 68.62 140 ALA A O 1
ATOM 1102 N N . PRO A 1 141 ? 19.061 -15.930 8.969 1.00 66.00 141 PRO A N 1
ATOM 1103 C CA . PRO A 1 141 ? 19.640 -16.794 9.994 1.00 66.00 141 PRO A CA 1
ATOM 1104 C C . PRO A 1 141 ? 18.567 -17.187 11.019 1.00 66.00 141 PRO A C 1
ATOM 1106 O O . PRO A 1 141 ? 17.971 -16.316 11.647 1.00 66.00 141 PRO A O 1
ATOM 1109 N N . GLY A 1 142 ? 18.294 -18.486 11.156 1.00 68.25 142 GLY A N 1
ATOM 1110 C CA . GLY A 1 142 ? 17.261 -19.004 12.062 1.00 68.25 142 GLY A CA 1
ATOM 1111 C C . GLY A 1 142 ? 15.834 -19.045 11.498 1.00 68.25 142 GLY A C 1
ATOM 1112 O O . GLY A 1 142 ? 14.924 -19.433 12.223 1.00 68.25 142 GLY A O 1
ATOM 1113 N N . SER A 1 143 ? 15.617 -18.690 10.226 1.00 65.81 143 SER A N 1
ATOM 1114 C CA . SER A 1 143 ? 14.336 -18.900 9.541 1.00 65.81 143 SER A CA 1
ATOM 1115 C C . SER A 1 143 ? 14.429 -20.086 8.586 1.00 65.81 143 SER A C 1
ATOM 1117 O O . SER A 1 143 ? 15.400 -20.217 7.847 1.00 65.81 143 SER A O 1
ATOM 1119 N N . THR A 1 144 ? 13.412 -20.947 8.589 1.00 70.88 144 THR A N 1
ATOM 1120 C CA . THR A 1 144 ? 13.278 -22.065 7.639 1.00 70.88 144 THR A CA 1
ATOM 1121 C C . THR A 1 144 ? 12.747 -21.598 6.279 1.00 70.88 144 THR A C 1
ATOM 1123 O O . THR A 1 144 ? 12.859 -22.325 5.295 1.00 70.88 144 THR A O 1
ATOM 1126 N N . THR A 1 145 ? 12.205 -20.379 6.200 1.00 71.50 145 THR A N 1
ATOM 1127 C CA . THR A 1 145 ? 11.525 -19.870 5.006 1.00 71.50 145 THR A CA 1
ATOM 1128 C C . THR A 1 145 ? 12.370 -18.788 4.329 1.00 71.50 145 THR A C 1
ATOM 1130 O O . THR A 1 145 ? 12.774 -17.825 4.991 1.00 71.50 145 THR A O 1
ATOM 1133 N N . PRO A 1 146 ? 12.660 -18.905 3.020 1.00 73.56 146 PRO A N 1
ATOM 1134 C CA . PRO A 1 146 ? 13.334 -17.843 2.289 1.00 73.56 146 PRO A CA 1
ATOM 1135 C C . PRO A 1 146 ? 12.433 -16.606 2.231 1.00 73.56 146 PRO A C 1
ATOM 1137 O O . PRO A 1 146 ? 11.237 -16.710 1.979 1.00 73.56 146 PRO A O 1
ATOM 1140 N N . MET A 1 147 ? 13.019 -15.432 2.448 1.00 79.94 147 MET A N 1
ATOM 1141 C CA . MET A 1 147 ? 12.311 -14.156 2.410 1.00 79.94 147 MET A CA 1
ATOM 1142 C C . MET A 1 147 ? 13.042 -13.160 1.516 1.00 79.94 147 MET A C 1
ATOM 1144 O O . MET A 1 147 ? 14.275 -13.113 1.459 1.00 79.94 147 MET A O 1
ATOM 1148 N N . VAL A 1 148 ? 12.281 -12.331 0.825 1.00 82.75 148 VAL A N 1
ATOM 1149 C CA . VAL A 1 148 ? 12.789 -11.170 0.106 1.00 82.75 148 VAL A CA 1
ATOM 1150 C C . VAL A 1 148 ? 12.887 -10.026 1.107 1.00 82.75 148 VAL A C 1
ATOM 1152 O O . VAL A 1 148 ? 11.942 -9.794 1.854 1.00 82.75 148 VAL A O 1
ATOM 1155 N N . LYS A 1 149 ? 14.017 -9.312 1.158 1.00 83.50 149 LYS A N 1
ATOM 1156 C CA . LYS A 1 149 ? 14.163 -8.115 2.015 1.00 83.50 149 LYS A CA 1
ATOM 1157 C C . LYS A 1 149 ? 13.797 -6.826 1.290 1.00 83.50 149 LYS A C 1
ATOM 1159 O O . LYS A 1 149 ? 13.212 -5.924 1.877 1.00 83.50 149 LYS A O 1
ATOM 1164 N N . GLU A 1 150 ? 14.153 -6.744 0.016 1.00 87.12 150 GLU A N 1
ATOM 1165 C CA . GLU A 1 150 ? 14.001 -5.550 -0.806 1.00 87.12 150 GLU A CA 1
ATOM 1166 C C . GLU A 1 150 ? 13.633 -5.954 -2.230 1.00 87.12 150 GLU A C 1
ATOM 1168 O O . GLU A 1 150 ? 14.151 -6.944 -2.759 1.00 87.12 150 GLU A O 1
ATOM 1173 N N . LEU A 1 151 ? 12.767 -5.161 -2.850 1.00 87.88 151 LEU A N 1
ATOM 1174 C CA . LEU A 1 151 ? 12.406 -5.257 -4.254 1.00 87.88 151 LEU A CA 1
ATOM 1175 C C . LEU A 1 151 ? 12.851 -4.002 -4.996 1.00 87.88 151 LEU A C 1
ATOM 1177 O O . LEU A 1 151 ? 12.955 -2.912 -4.434 1.00 87.88 151 LEU A O 1
ATOM 1181 N N . ILE A 1 152 ? 13.097 -4.171 -6.293 1.00 90.88 152 ILE A N 1
ATOM 1182 C CA . ILE A 1 152 ? 13.319 -3.055 -7.205 1.00 90.88 152 ILE A CA 1
ATOM 1183 C C . ILE A 1 152 ? 12.067 -2.906 -8.054 1.00 90.88 152 ILE A C 1
ATOM 1185 O O . ILE A 1 152 ? 11.767 -3.773 -8.879 1.00 90.88 152 ILE A O 1
ATOM 1189 N N . VAL A 1 153 ? 11.359 -1.802 -7.850 1.00 92.12 153 VAL A N 1
ATOM 1190 C CA . VAL A 1 153 ? 10.086 -1.488 -8.496 1.00 92.12 153 VAL A CA 1
ATOM 1191 C C . VAL A 1 153 ? 10.209 -0.229 -9.354 1.00 92.12 153 VAL A C 1
ATOM 1193 O O . VAL A 1 153 ? 11.138 0.566 -9.195 1.00 92.12 153 VAL A O 1
ATOM 1196 N N . LYS A 1 154 ? 9.280 -0.073 -10.292 1.00 92.62 154 LYS A N 1
ATOM 1197 C CA . LYS A 1 154 ? 9.042 1.148 -11.065 1.00 92.62 154 LYS A CA 1
ATOM 1198 C C . LYS A 1 154 ? 7.633 1.623 -10.763 1.00 92.62 154 LYS A C 1
ATOM 1200 O O . LYS A 1 154 ? 6.706 0.831 -10.917 1.00 92.62 154 LYS A O 1
ATOM 1205 N N . PHE A 1 155 ? 7.476 2.863 -10.333 1.00 91.44 155 PHE A N 1
ATOM 1206 C CA . PHE A 1 155 ? 6.155 3.434 -10.090 1.00 91.44 155 PHE A CA 1
ATOM 1207 C C . PHE A 1 155 ? 5.527 3.880 -11.410 1.00 91.44 155 PHE A C 1
ATOM 1209 O O . PHE A 1 155 ? 6.240 4.335 -12.301 1.00 91.44 155 PHE A O 1
ATOM 1216 N N . GLU A 1 156 ? 4.209 3.715 -11.540 1.00 88.88 156 GLU A N 1
ATOM 1217 C CA . GLU A 1 156 ? 3.478 4.101 -12.759 1.00 88.88 156 GLU A CA 1
ATOM 1218 C C . GLU A 1 156 ? 3.436 5.630 -12.951 1.00 88.88 156 GLU A C 1
ATOM 1220 O O . GLU A 1 156 ? 3.358 6.083 -14.084 1.00 88.88 156 GLU A O 1
ATOM 1225 N N . ASP A 1 157 ? 3.536 6.406 -11.865 1.00 83.94 157 ASP A N 1
ATOM 1226 C CA . ASP A 1 157 ? 3.397 7.876 -11.845 1.00 83.94 157 ASP A CA 1
ATOM 1227 C C . ASP A 1 157 ? 4.736 8.620 -11.649 1.00 83.94 157 ASP A C 1
ATOM 1229 O O . ASP A 1 157 ? 4.787 9.796 -11.316 1.00 83.94 157 ASP A O 1
ATOM 1233 N N . ASP A 1 158 ? 5.854 7.909 -11.796 1.00 83.94 158 ASP A N 1
ATOM 1234 C CA . ASP A 1 158 ? 7.207 8.437 -11.568 1.00 83.94 158 ASP A CA 1
ATOM 1235 C C . ASP A 1 158 ? 7.967 8.581 -12.893 1.00 83.94 158 ASP A C 1
ATOM 1237 O O . ASP A 1 158 ? 9.155 8.277 -12.995 1.00 83.94 158 ASP A O 1
ATOM 1241 N N . GLU A 1 159 ? 7.242 8.946 -13.948 1.00 87.19 159 GLU A N 1
ATOM 1242 C CA . GLU A 1 159 ? 7.799 9.172 -15.276 1.00 87.19 159 GLU A CA 1
ATOM 1243 C C . GLU A 1 159 ? 8.535 10.519 -15.314 1.00 87.19 159 GLU A C 1
ATOM 1245 O O . GLU A 1 159 ? 7.972 11.559 -14.974 1.00 87.19 159 GLU A O 1
ATOM 1250 N N . ASP A 1 160 ? 9.815 10.503 -15.696 1.00 81.94 160 ASP A N 1
ATOM 1251 C CA . ASP A 1 160 ? 10.598 11.727 -15.878 1.00 81.94 160 ASP A CA 1
ATOM 1252 C C . ASP A 1 160 ? 10.223 12.47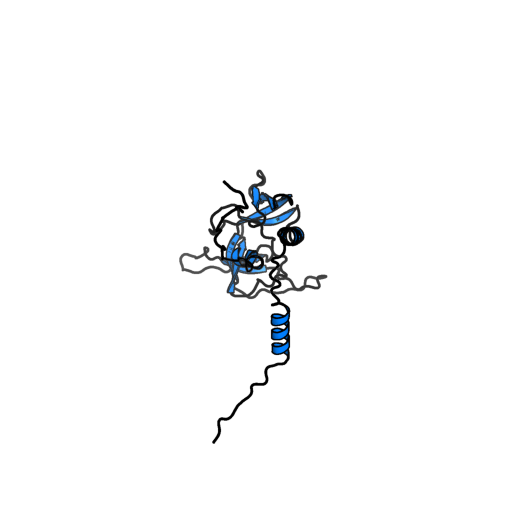6 -17.175 1.00 81.94 160 ASP A C 1
ATOM 1254 O O . ASP A 1 160 ? 9.514 11.963 -18.040 1.00 81.94 160 ASP A O 1
ATOM 1258 N N . GLU A 1 161 ? 10.758 13.690 -17.364 1.00 81.50 161 GLU A N 1
ATOM 1259 C CA . GLU A 1 161 ? 10.573 14.495 -18.590 1.00 81.50 161 GLU A CA 1
ATOM 1260 C C . GLU A 1 161 ? 11.017 13.773 -19.885 1.00 81.50 161 GLU A C 1
ATOM 1262 O O . GLU A 1 161 ? 10.739 14.232 -20.994 1.00 81.50 161 GLU A O 1
ATOM 1267 N N . ASN A 1 162 ? 11.716 12.639 -19.770 1.00 79.38 162 ASN A N 1
ATOM 1268 C CA . ASN A 1 162 ? 12.176 11.809 -20.875 1.00 79.38 162 ASN A CA 1
ATOM 1269 C C . ASN A 1 162 ? 11.344 10.526 -21.071 1.00 79.38 162 ASN A C 1
ATOM 1271 O O . ASN A 1 162 ? 11.734 9.689 -21.895 1.00 79.38 162 ASN A O 1
ATOM 1275 N N . GLY A 1 163 ? 10.230 10.353 -20.355 1.00 80.19 163 GLY A N 1
ATOM 1276 C CA . GLY A 1 163 ? 9.369 9.175 -20.476 1.00 80.19 163 GLY A CA 1
ATOM 1277 C C . GLY A 1 163 ? 9.936 7.924 -19.792 1.00 80.19 163 GLY A C 1
ATOM 1278 O O . GLY A 1 163 ? 9.606 6.796 -20.170 1.00 80.19 163 GLY A O 1
ATOM 1279 N N . LYS A 1 164 ? 10.875 8.075 -18.850 1.00 81.94 164 LYS A N 1
ATOM 1280 C CA . LYS A 1 164 ? 11.521 6.963 -18.144 1.00 81.94 164 LYS A CA 1
ATOM 1281 C C . LYS A 1 164 ? 11.114 6.944 -16.678 1.00 81.94 164 LYS A C 1
ATOM 1283 O O . LYS A 1 164 ? 11.401 7.850 -15.912 1.00 81.94 164 LYS A O 1
ATOM 1288 N N . THR A 1 165 ? 10.565 5.811 -16.256 1.00 85.88 165 THR A N 1
ATOM 1289 C CA . THR A 1 165 ? 10.349 5.499 -14.837 1.00 85.88 165 THR A CA 1
ATOM 1290 C C . THR A 1 165 ? 11.640 4.940 -14.212 1.00 85.88 165 THR A C 1
ATOM 1292 O O . THR A 1 165 ? 12.104 3.866 -14.653 1.00 85.88 165 THR A O 1
ATOM 1295 N N . PRO A 1 166 ? 12.239 5.596 -13.202 1.00 89.00 166 PRO A N 1
ATOM 1296 C CA . PRO A 1 166 ? 13.470 5.144 -12.572 1.00 89.00 166 PRO A CA 1
ATOM 1297 C C . PRO A 1 166 ? 13.246 3.885 -11.719 1.00 89.00 166 PRO A C 1
ATOM 1299 O O . PRO A 1 166 ? 12.135 3.518 -11.338 1.00 89.00 166 PRO A O 1
ATOM 1302 N N . HIS A 1 167 ? 14.337 3.166 -11.440 1.00 89.94 167 HIS A N 1
ATOM 1303 C CA . HIS A 1 167 ? 14.314 1.991 -10.563 1.00 89.94 167 HIS A CA 1
ATOM 1304 C C . HIS A 1 167 ? 14.414 2.429 -9.108 1.00 89.94 167 HIS A C 1
ATOM 1306 O O . HIS A 1 167 ? 15.429 2.992 -8.698 1.00 89.94 167 HIS A O 1
ATOM 1312 N N . ARG A 1 168 ? 13.400 2.103 -8.312 1.00 91.00 168 ARG A N 1
ATOM 1313 C CA . ARG A 1 168 ? 13.328 2.444 -6.890 1.00 91.00 168 ARG A CA 1
ATOM 1314 C C . ARG A 1 168 ? 13.459 1.179 -6.051 1.00 91.00 168 ARG A C 1
ATOM 1316 O O . ARG A 1 168 ? 12.865 0.150 -6.367 1.00 91.00 168 ARG A O 1
ATOM 1323 N N . ARG A 1 169 ? 14.275 1.240 -4.997 1.00 91.12 169 ARG A N 1
ATOM 1324 C CA . ARG A 1 169 ? 14.440 0.143 -4.032 1.00 91.12 169 ARG A CA 1
ATOM 1325 C C . ARG A 1 169 ? 13.451 0.344 -2.896 1.00 91.12 169 ARG A C 1
ATOM 1327 O O . ARG A 1 169 ? 13.498 1.381 -2.244 1.00 91.12 169 ARG A O 1
ATOM 1334 N N . VAL A 1 170 ? 12.592 -0.641 -2.665 1.00 91.31 170 VAL A N 1
ATOM 1335 C CA . VAL A 1 170 ? 11.569 -0.601 -1.614 1.00 91.31 170 VAL A CA 1
ATOM 1336 C C . VAL A 1 170 ? 11.675 -1.875 -0.772 1.00 91.31 170 VAL A C 1
ATOM 1338 O O . VAL A 1 170 ? 11.833 -2.961 -1.340 1.00 91.31 170 VAL A O 1
ATOM 1341 N N . PRO A 1 171 ? 11.619 -1.791 0.569 1.00 90.25 171 PRO A N 1
ATOM 1342 C CA . PRO A 1 171 ? 11.547 -2.973 1.420 1.00 90.25 171 PRO A CA 1
ATOM 1343 C C . PRO A 1 171 ? 10.329 -3.831 1.069 1.00 90.25 171 PRO A C 1
ATOM 1345 O O . PRO A 1 171 ? 9.228 -3.309 0.922 1.00 90.25 171 PRO A O 1
ATOM 1348 N N . SER A 1 172 ? 10.505 -5.149 0.985 1.00 87.19 172 SER A N 1
ATOM 1349 C CA . SER A 1 172 ? 9.426 -6.086 0.621 1.00 87.19 172 SER A CA 1
ATOM 1350 C C . SER A 1 172 ? 8.213 -5.992 1.543 1.00 87.19 172 SER A C 1
ATOM 1352 O O . SER A 1 172 ? 7.091 -6.151 1.084 1.00 87.19 172 SER A O 1
ATOM 1354 N N . ARG A 1 173 ? 8.429 -5.668 2.825 1.00 88.62 173 ARG A N 1
ATOM 1355 C CA . ARG A 1 173 ? 7.364 -5.453 3.812 1.00 88.62 173 ARG A CA 1
ATOM 1356 C C . ARG A 1 173 ? 6.368 -4.375 3.383 1.00 88.62 173 ARG A C 1
ATOM 1358 O O . ARG A 1 173 ? 5.189 -4.480 3.692 1.00 88.62 173 ARG A O 1
ATOM 1365 N N . TYR A 1 174 ? 6.832 -3.358 2.666 1.00 90.25 174 TYR A N 1
ATOM 1366 C CA . TYR A 1 174 ? 6.008 -2.248 2.191 1.00 90.25 174 TYR A CA 1
ATOM 1367 C C . TYR A 1 174 ? 5.562 -2.426 0.739 1.00 90.25 174 TYR A C 1
ATOM 1369 O O . TYR A 1 174 ? 5.183 -1.457 0.082 1.00 90.25 174 TYR A O 1
ATOM 1377 N N . VAL A 1 175 ? 5.634 -3.656 0.230 1.00 89.19 175 VAL A N 1
ATOM 1378 C CA . VAL A 1 175 ? 5.087 -4.054 -1.061 1.00 89.19 175 VAL A CA 1
ATOM 1379 C C . VAL A 1 175 ? 3.931 -5.002 -0.788 1.00 89.19 175 VAL A C 1
ATOM 1381 O O . VAL A 1 175 ? 4.093 -6.008 -0.104 1.00 89.19 175 VAL A O 1
ATOM 1384 N N . ILE A 1 176 ? 2.765 -4.669 -1.319 1.00 88.19 176 ILE A N 1
ATOM 1385 C CA . ILE A 1 176 ? 1.532 -5.438 -1.171 1.00 88.19 176 ILE A CA 1
ATOM 1386 C C . ILE A 1 176 ? 0.972 -5.761 -2.564 1.00 88.19 176 ILE A C 1
ATOM 1388 O O . ILE A 1 176 ? 1.241 -5.030 -3.526 1.00 88.19 176 ILE A O 1
ATOM 1392 N N . PRO A 1 177 ? 0.207 -6.850 -2.721 1.00 85.69 177 PRO A N 1
ATOM 1393 C CA . PRO A 1 177 ? -0.509 -7.107 -3.965 1.00 85.69 177 PRO A CA 1
ATOM 1394 C C . PRO A 1 177 ? -1.528 -5.995 -4.258 1.00 85.69 177 PRO A C 1
ATOM 1396 O O . PRO A 1 177 ? -1.905 -5.214 -3.384 1.00 85.69 177 PRO A O 1
ATOM 1399 N N . LEU A 1 178 ? -1.984 -5.918 -5.510 1.00 85.38 178 LEU A N 1
ATOM 1400 C CA . LEU A 1 178 ? -3.087 -5.022 -5.858 1.00 85.38 178 LEU A CA 1
ATOM 1401 C C . LEU A 1 178 ? -4.352 -5.399 -5.063 1.00 85.38 178 LEU A C 1
ATOM 1403 O O . LEU A 1 178 ? -4.577 -6.590 -4.847 1.00 85.38 178 LEU A O 1
ATOM 1407 N N . PRO A 1 179 ? -5.221 -4.432 -4.713 1.00 79.25 179 PRO A N 1
ATOM 1408 C CA . PRO A 1 179 ? -6.464 -4.706 -3.996 1.00 79.25 179 PRO A CA 1
ATOM 1409 C C . PRO A 1 179 ? -7.320 -5.767 -4.685 1.00 79.25 179 PRO A C 1
ATOM 1411 O O . PRO A 1 179 ? -7.834 -6.659 -4.022 1.00 79.25 179 PRO A O 1
ATOM 1414 N N . SER A 1 180 ? -7.403 -5.731 -6.020 1.00 74.56 180 SER A N 1
ATOM 1415 C CA . SER A 1 180 ? -8.068 -6.780 -6.793 1.00 74.56 180 SER A CA 1
ATOM 1416 C C . SER A 1 180 ? -7.476 -8.154 -6.466 1.00 74.56 180 SER A C 1
ATOM 1418 O O . SER A 1 180 ? -8.183 -9.030 -5.994 1.00 74.56 180 SER A O 1
ATOM 1420 N N . ALA A 1 181 ? -6.166 -8.338 -6.609 1.00 68.44 181 ALA A N 1
ATOM 1421 C CA . ALA A 1 181 ? -5.512 -9.608 -6.299 1.00 68.44 181 ALA A CA 1
ATOM 1422 C C . ALA A 1 181 ? -5.605 -10.018 -4.813 1.00 68.44 181 ALA A C 1
ATOM 1424 O O . ALA A 1 181 ? -5.564 -11.206 -4.520 1.00 68.44 181 ALA A O 1
ATOM 1425 N N . TYR A 1 182 ? -5.723 -9.063 -3.884 1.00 67.38 182 TYR A N 1
ATOM 1426 C CA . TYR A 1 182 ? -5.809 -9.342 -2.447 1.00 67.38 182 TYR A CA 1
ATOM 1427 C C . TYR A 1 182 ? -7.205 -9.802 -2.004 1.00 67.38 182 TYR A C 1
ATOM 1429 O O . TYR A 1 182 ? -7.312 -10.668 -1.140 1.00 67.38 182 TYR A O 1
ATOM 1437 N N . PHE A 1 183 ? -8.271 -9.232 -2.575 1.00 65.31 183 PHE A N 1
ATOM 1438 C CA . PHE A 1 183 ? -9.652 -9.571 -2.204 1.00 65.31 183 PHE A CA 1
ATOM 1439 C C . PHE A 1 183 ? -10.288 -10.632 -3.120 1.00 65.31 183 PHE A C 1
ATOM 1441 O O . PHE A 1 183 ? -11.247 -11.278 -2.708 1.00 65.31 183 PHE A O 1
ATOM 1448 N N . HIS A 1 184 ? -9.737 -10.882 -4.318 1.00 51.50 184 HIS A N 1
ATOM 1449 C CA . HIS A 1 184 ? -10.302 -11.853 -5.266 1.00 51.50 184 HIS A CA 1
ATOM 1450 C C . HIS A 1 184 ? -10.227 -13.325 -4.827 1.00 51.50 184 HIS A C 1
ATOM 1452 O O . HIS A 1 184 ? -10.940 -14.130 -5.410 1.00 51.50 184 HIS A O 1
ATOM 1458 N N . GLU A 1 185 ? -9.467 -13.704 -3.792 1.00 44.97 185 GLU A N 1
ATOM 1459 C CA . GLU A 1 185 ? -9.509 -15.092 -3.287 1.00 44.97 185 GLU A CA 1
ATOM 1460 C C . GLU A 1 185 ? -10.826 -15.448 -2.557 1.00 44.97 185 GLU A C 1
ATOM 1462 O O . GLU A 1 185 ? -11.083 -16.627 -2.316 1.00 44.97 185 GLU A O 1
ATOM 1467 N N . ASP A 1 186 ? -11.682 -14.469 -2.232 1.00 44.28 186 ASP A N 1
ATOM 1468 C CA . ASP A 1 186 ? -12.982 -14.697 -1.575 1.00 44.28 186 ASP A CA 1
ATOM 1469 C C . ASP A 1 186 ? -14.207 -14.401 -2.479 1.00 44.28 186 ASP A C 1
ATOM 1471 O O . ASP A 1 186 ? -15.335 -14.689 -2.069 1.00 44.28 186 ASP A O 1
ATOM 1475 N N . ASP A 1 187 ? -14.016 -13.839 -3.682 1.00 43.25 187 ASP A N 1
ATOM 1476 C CA . ASP A 1 187 ? -15.105 -13.369 -4.564 1.00 43.25 187 ASP A CA 1
ATOM 1477 C C . ASP A 1 187 ? -15.443 -14.313 -5.737 1.00 43.25 187 ASP A C 1
ATOM 1479 O O . ASP A 1 187 ? -16.413 -14.058 -6.446 1.00 43.25 187 ASP A O 1
ATOM 1483 N N . ASP A 1 188 ? -14.760 -15.449 -5.921 1.00 38.31 188 ASP A N 1
ATOM 1484 C CA . ASP A 1 188 ? -15.192 -16.479 -6.896 1.00 38.31 188 ASP A CA 1
ATOM 1485 C C . ASP A 1 188 ? -16.512 -17.189 -6.494 1.00 38.31 188 ASP A C 1
ATOM 1487 O O . ASP A 1 188 ? -16.997 -18.078 -7.190 1.00 38.31 188 ASP A O 1
ATOM 1491 N N . ASP A 1 189 ? -17.132 -16.760 -5.391 1.00 45.81 189 ASP A N 1
ATOM 1492 C CA . ASP A 1 189 ? -18.422 -17.229 -4.871 1.00 45.81 189 ASP A CA 1
ATOM 1493 C C . ASP A 1 189 ? -19.557 -16.189 -5.087 1.00 45.81 189 ASP A C 1
ATOM 1495 O O . ASP A 1 189 ? -20.586 -16.225 -4.399 1.00 45.81 189 ASP A O 1
ATOM 1499 N N . VAL A 1 190 ? -19.386 -15.222 -6.006 1.00 45.00 190 VAL A N 1
ATOM 1500 C CA . VAL A 1 190 ? -20.444 -14.261 -6.387 1.00 45.00 190 VAL A CA 1
ATOM 1501 C C . VAL A 1 190 ? -21.440 -14.887 -7.370 1.00 45.00 190 VAL A C 1
ATOM 1503 O O . VAL A 1 190 ? -21.345 -14.759 -8.589 1.00 45.00 190 VAL A O 1
ATOM 1506 N N . ASP A 1 191 ? -22.446 -15.562 -6.820 1.00 46.72 191 ASP A N 1
ATOM 1507 C CA . ASP A 1 191 ? -23.641 -15.987 -7.553 1.00 46.72 191 ASP A CA 1
ATOM 1508 C C . ASP A 1 191 ? -24.400 -14.757 -8.099 1.00 46.72 191 ASP A C 1
ATOM 1510 O O . ASP A 1 191 ? -25.041 -14.006 -7.359 1.00 46.72 191 ASP A O 1
ATOM 1514 N N . LEU A 1 192 ? -24.299 -14.526 -9.412 1.00 46.66 192 LEU A N 1
ATOM 1515 C CA . LEU A 1 192 ? -25.012 -13.478 -10.151 1.00 46.66 192 LEU A CA 1
ATOM 1516 C C . LEU A 1 192 ? -26.307 -13.999 -10.795 1.00 46.66 192 LEU A C 1
ATOM 1518 O O . LEU A 1 192 ? -26.606 -13.665 -11.944 1.00 46.66 192 LEU A O 1
ATOM 1522 N N . THR A 1 193 ? -27.122 -14.771 -10.073 1.00 35.91 193 THR A N 1
ATOM 1523 C CA . THR A 1 193 ? -28.504 -15.024 -10.510 1.00 35.91 193 THR A CA 1
ATOM 1524 C C . THR A 1 193 ? -29.538 -14.787 -9.405 1.00 35.91 193 THR A C 1
ATOM 1526 O O . THR A 1 193 ? -29.641 -15.570 -8.468 1.00 35.91 193 THR A O 1
ATOM 1529 N N . PRO A 1 194 ? -30.365 -13.724 -9.490 1.00 38.47 194 PRO A N 1
ATOM 1530 C CA . PRO A 1 194 ? -31.538 -13.609 -8.633 1.00 38.47 194 PRO A CA 1
ATOM 1531 C C . PRO A 1 194 ? -32.658 -14.526 -9.159 1.00 38.47 194 PRO A C 1
ATOM 1533 O O . PRO A 1 194 ? -33.137 -14.295 -10.273 1.00 38.47 194 PRO A O 1
ATOM 1536 N N . PRO A 1 195 ? -33.166 -15.518 -8.399 1.00 40.56 195 PRO A N 1
ATOM 1537 C CA . PRO A 1 195 ? -34.464 -16.087 -8.707 1.00 40.56 195 PRO A CA 1
ATOM 1538 C C . PRO A 1 195 ? -35.528 -15.064 -8.308 1.00 40.56 195 PRO A C 1
ATOM 1540 O O . PRO A 1 195 ? -35.712 -14.713 -7.143 1.00 40.56 195 PRO A O 1
ATOM 1543 N N . THR A 1 196 ? -36.207 -14.557 -9.327 1.00 37.72 196 THR A N 1
ATOM 1544 C CA . THR A 1 196 ? -37.383 -13.696 -9.251 1.00 37.72 196 THR A CA 1
ATOM 1545 C C . THR A 1 196 ? -38.385 -14.191 -8.209 1.00 37.72 196 THR A C 1
ATOM 1547 O O . THR A 1 196 ? -38.940 -15.283 -8.330 1.00 37.72 196 THR A O 1
ATOM 1550 N N . SER A 1 197 ? -38.661 -13.350 -7.217 1.00 38.59 197 SER A N 1
ATOM 1551 C CA . SER A 1 197 ? -39.753 -13.508 -6.265 1.00 38.59 197 SER A CA 1
ATOM 1552 C C . SER A 1 197 ? -41.106 -13.477 -6.988 1.00 38.59 197 SER A C 1
ATOM 1554 O O . SER A 1 197 ? -41.589 -12.405 -7.349 1.00 38.59 197 SER A O 1
ATOM 1556 N N . SER A 1 198 ? -41.765 -14.624 -7.157 1.00 39.09 198 SER A N 1
ATOM 1557 C CA . SER A 1 198 ? -43.220 -14.663 -7.338 1.00 39.09 198 SER A CA 1
ATOM 1558 C C . SER A 1 198 ? -43.864 -15.005 -5.996 1.00 39.09 198 SER A C 1
ATOM 1560 O O . SER A 1 198 ? -43.917 -16.164 -5.585 1.00 39.09 198 SER A O 1
ATOM 1562 N N . ASN A 1 199 ? -44.326 -13.969 -5.301 1.00 37.94 199 ASN A N 1
ATOM 1563 C CA . ASN A 1 199 ? -45.211 -14.093 -4.151 1.00 37.94 199 ASN A CA 1
ATOM 1564 C C . ASN A 1 199 ? -46.620 -14.448 -4.639 1.00 37.94 199 ASN A C 1
ATOM 1566 O O . ASN A 1 199 ? -47.185 -13.733 -5.464 1.00 37.94 199 ASN A O 1
ATOM 1570 N N . GLY A 1 200 ? -47.220 -15.478 -4.050 1.00 33.38 200 GLY A N 1
ATOM 1571 C CA . GLY A 1 200 ? -48.664 -15.687 -4.071 1.00 33.38 200 GLY A CA 1
ATOM 1572 C C . GLY A 1 200 ? -49.092 -16.542 -2.879 1.00 33.38 200 GLY A C 1
ATOM 1573 O O . GLY A 1 200 ? -48.901 -17.755 -2.929 1.00 33.38 200 GLY A O 1
ATOM 1574 N N . PRO A 1 201 ? -49.643 -15.959 -1.798 1.00 41.34 201 PRO A N 1
ATOM 1575 C CA . PRO A 1 201 ? -50.199 -16.735 -0.702 1.00 41.34 201 PRO A CA 1
ATOM 1576 C C . PRO A 1 201 ? -51.716 -16.960 -0.860 1.00 41.34 201 PRO A C 1
ATOM 1578 O O . PRO A 1 201 ? -52.486 -16.022 -1.035 1.00 41.34 201 PRO A O 1
ATOM 1581 N N . THR A 1 202 ? -52.106 -18.229 -0.680 1.00 37.03 202 THR A N 1
ATOM 1582 C CA . THR A 1 202 ? -53.327 -18.745 -0.014 1.00 37.03 202 THR A CA 1
ATOM 1583 C C . THR A 1 202 ? -54.731 -18.367 -0.512 1.00 37.03 202 THR A C 1
ATOM 1585 O O . THR A 1 202 ? -55.160 -17.225 -0.422 1.00 37.03 202 THR A O 1
ATOM 1588 N N . THR A 1 203 ? -55.552 -19.388 -0.789 1.00 41.38 203 THR A N 1
ATOM 1589 C CA . THR A 1 203 ? -56.619 -19.851 0.139 1.00 41.38 203 THR A CA 1
ATOM 1590 C C . THR A 1 203 ? -57.244 -21.183 -0.327 1.00 41.38 203 THR A C 1
ATOM 1592 O O . THR A 1 203 ? -57.396 -21.394 -1.528 1.00 41.38 203 THR A O 1
ATOM 1595 N N . PRO A 1 204 ? -57.622 -22.092 0.596 1.00 48.12 204 PRO A N 1
ATOM 1596 C CA . PRO A 1 204 ? -58.512 -23.218 0.322 1.00 48.12 204 PRO A CA 1
ATOM 1597 C C . PRO A 1 204 ? -59.974 -22.836 0.620 1.00 48.12 204 PRO A C 1
ATOM 1599 O O . PRO A 1 204 ? -60.249 -22.107 1.573 1.00 48.12 204 PRO A O 1
ATOM 1602 N N . SER A 1 205 ? -60.933 -23.354 -0.148 1.00 37.00 205 SER A N 1
ATOM 1603 C CA . SER A 1 205 ? -62.368 -23.203 0.142 1.00 37.00 205 SER A CA 1
ATOM 1604 C C . SER A 1 205 ? -63.050 -24.568 0.085 1.00 37.00 205 SER A C 1
ATOM 1606 O O . SER A 1 205 ? -63.172 -25.162 -0.983 1.00 37.00 205 SER A O 1
ATOM 1608 N N . LEU A 1 206 ? -63.490 -25.064 1.244 1.00 42.69 206 LEU A N 1
ATOM 1609 C CA . LEU A 1 206 ? -64.412 -26.192 1.376 1.00 42.69 206 LEU A CA 1
ATOM 1610 C C . LEU A 1 206 ? -65.764 -25.687 1.915 1.00 42.69 206 LEU A C 1
ATOM 1612 O O . LEU A 1 206 ? -65.797 -25.035 2.951 1.00 42.69 206 LEU A O 1
ATOM 1616 N N . LEU A 1 207 ? -66.828 -26.088 1.202 1.00 42.00 207 LEU A N 1
ATOM 1617 C CA . LEU A 1 207 ? -68.189 -26.464 1.642 1.00 42.00 207 LEU A CA 1
ATOM 1618 C C . LEU A 1 207 ? -69.096 -25.441 2.372 1.00 42.00 207 LEU A C 1
ATOM 1620 O O . LEU A 1 207 ? -68.839 -25.078 3.514 1.00 42.00 207 LEU A O 1
ATOM 1624 N N . THR A 1 208 ? -70.297 -25.169 1.824 1.00 38.16 208 THR A N 1
ATOM 1625 C CA . THR A 1 208 ? -71.598 -25.803 2.212 1.00 38.16 208 THR A CA 1
ATOM 1626 C C . THR A 1 208 ? -72.826 -24.983 1.741 1.00 38.16 208 THR A C 1
ATOM 1628 O O . THR A 1 208 ? -72.896 -23.787 1.986 1.00 38.16 208 THR A O 1
ATOM 1631 N N . SER A 1 209 ? -73.770 -25.683 1.091 1.00 43.47 209 SER A N 1
ATOM 1632 C CA . SER A 1 209 ? -75.246 -25.541 0.978 1.00 43.47 209 SER A CA 1
ATOM 1633 C C . SER A 1 209 ? -75.972 -24.192 1.167 1.00 43.47 209 SER A C 1
ATOM 1635 O O . SER A 1 209 ? -75.913 -23.600 2.241 1.00 43.47 209 SER A O 1
ATOM 1637 N N . LEU A 1 210 ? -76.854 -23.874 0.205 1.00 41.50 210 LEU A N 1
ATOM 1638 C CA . LEU A 1 210 ? -78.324 -23.786 0.357 1.00 41.50 210 LEU A CA 1
ATOM 1639 C C . LEU A 1 210 ? -78.999 -23.975 -1.009 1.00 41.50 210 LEU A C 1
ATOM 1641 O O . LEU A 1 210 ? -78.469 -23.425 -1.998 1.00 41.50 210 LEU A O 1
#

Secondary structure (DSSP, 8-state):
-----------HHHHHHHHHHHHH----S-PPPHHHHHHHHHHHPPPTT-EEEEE-SSS--TT-EEEEEEEEEETTTTEEEEEESS-TT-EEEEEGGGEEEPP-S--TT--TT-EEEEEPTT-SEEEEEEE-S---EEE-TT-SSEEE-EEEEEETT---TTS-PPPEEEEGGGEEE-HHHHHTTTTTT---------------------

Sequence (210 aa):
EEPSALATALDPYLLAAAEYARSTAHFDGTAPSAVIRKRRRSKNAARPGEQVAAKVTRTDENGSWILASVQRFFADTETYDVQDEDDTSKLIRLPWNHVMRLSTGAEGCFDKNTKVMAIFPETTSFYRAVVSKQPVWRLAPGSTTPMVKELIVKFEDDEDENGKTPHRRVPSRYVIPLPSAYFHEDDDDVDLTPPTSSNGPTTPSLLTSL

InterPro domains:
  IPR010750 SGF29 tudor-like domain [PF07039] (49-179)
  IPR010750 SGF29 tudor-like domain [PS51518] (42-184)
  IPR037802 SAGA-associated factor 29 [PTHR21539] (32-180)
  IPR047287 SAGA-associated factor 29, second Tudor domain [cd20394] (110-178)
  IPR047288 SAGA-associated factor 29, first Tudor domain [cd20393] (46-104)

Foldseek 3Di:
DDDDDDDPDDDVVVVVVVVVVVVVPPPPVDDPPVVVVLVVLVVPDDDQQAWWWFQPDPDPDFQSTFTWGFHDADSVQQWTFTAGPVHNPDTDIGHVLRIGHFDPQLDPQQAAQGWWWFDDPPGRTTGIKGQHDHFDFDQDVPHPGTGGQKTWIFGPPQQDPVRDTDTDIGGSRRIGHRSCVRPVVPCVPPDPDDDDDDDDDDDDDDDDDD